Protein AF-A0A1W9NY98-F1 (afdb_monomer)

Structure (mmCIF, N/CA/C/O backbone):
data_AF-A0A1W9NY98-F1
#
_entry.id   AF-A0A1W9NY98-F1
#
loop_
_atom_site.group_PDB
_atom_site.id
_atom_site.type_symbol
_atom_site.label_atom_id
_atom_site.label_alt_id
_atom_site.label_comp_id
_atom_site.label_asym_id
_atom_site.label_entity_id
_atom_site.label_seq_id
_atom_site.pdbx_PDB_ins_code
_atom_site.Cartn_x
_atom_site.Cartn_y
_atom_site.Cartn_z
_atom_site.occupancy
_atom_site.B_iso_or_equiv
_atom_site.auth_seq_id
_atom_site.auth_comp_id
_atom_site.auth_asym_id
_atom_site.auth_atom_id
_atom_site.pdbx_PDB_model_num
ATOM 1 N N . MET A 1 1 ? 10.232 -18.022 -3.546 1.00 60.06 1 MET A N 1
ATOM 2 C CA . MET A 1 1 ? 9.196 -16.974 -3.373 1.00 60.06 1 MET A CA 1
ATOM 3 C C . MET A 1 1 ? 7.792 -17.547 -3.209 1.00 60.06 1 MET A C 1
ATOM 5 O O . MET A 1 1 ? 7.063 -17.054 -2.361 1.00 60.06 1 MET A O 1
ATOM 9 N N . THR A 1 2 ? 7.426 -18.620 -3.918 1.00 67.81 2 THR A N 1
ATOM 10 C CA . THR A 1 2 ? 6.146 -19.342 -3.740 1.00 67.81 2 THR A CA 1
ATOM 11 C C . THR A 1 2 ? 5.848 -19.735 -2.286 1.00 67.81 2 THR A C 1
ATOM 13 O O . THR A 1 2 ? 4.712 -19.606 -1.843 1.00 67.81 2 THR A O 1
ATOM 16 N N . GLY A 1 3 ? 6.870 -20.096 -1.501 1.00 74.94 3 GLY A N 1
ATOM 17 C CA . GLY A 1 3 ? 6.719 -20.395 -0.070 1.00 74.94 3 GLY A CA 1
ATOM 18 C C . GLY A 1 3 ? 6.178 -19.235 0.779 1.00 74.94 3 GLY A C 1
ATOM 19 O O . GLY A 1 3 ? 5.423 -19.481 1.711 1.00 74.94 3 GLY A O 1
ATOM 20 N N . ILE A 1 4 ? 6.479 -17.975 0.432 1.00 74.56 4 ILE A N 1
ATOM 21 C CA . ILE A 1 4 ? 5.929 -16.809 1.147 1.00 74.56 4 ILE A CA 1
ATOM 22 C C . ILE A 1 4 ? 4.429 -16.694 0.877 1.00 74.56 4 ILE A C 1
ATOM 24 O O . ILE A 1 4 ? 3.665 -16.449 1.802 1.00 74.56 4 ILE A O 1
ATOM 28 N N . PHE A 1 5 ? 3.998 -16.940 -0.365 1.00 73.56 5 PHE A N 1
ATOM 29 C CA . PHE A 1 5 ? 2.582 -16.881 -0.720 1.00 73.56 5 PHE A CA 1
ATOM 30 C C . PHE A 1 5 ? 1.753 -17.956 -0.011 1.00 73.56 5 PHE A C 1
ATOM 32 O O . PHE A 1 5 ? 0.637 -17.686 0.421 1.00 73.56 5 PHE A O 1
ATOM 39 N N . ILE A 1 6 ? 2.317 -19.151 0.168 1.00 77.12 6 ILE A N 1
ATOM 40 C CA . ILE A 1 6 ? 1.671 -20.238 0.916 1.00 77.12 6 ILE A CA 1
ATOM 41 C C . ILE A 1 6 ? 1.685 -19.948 2.426 1.00 77.12 6 ILE A C 1
ATOM 43 O O . ILE A 1 6 ? 0.721 -20.255 3.121 1.00 77.12 6 ILE A O 1
ATOM 47 N N . ALA A 1 7 ? 2.744 -19.314 2.938 1.00 83.38 7 ALA A N 1
ATOM 48 C CA . ALA A 1 7 ? 2.853 -18.934 4.345 1.00 83.38 7 ALA A CA 1
ATOM 49 C C . ALA A 1 7 ? 2.015 -17.696 4.726 1.00 83.38 7 ALA A C 1
ATOM 51 O O . ALA A 1 7 ? 1.815 -17.457 5.915 1.00 83.38 7 ALA A O 1
ATOM 52 N N . LEU A 1 8 ? 1.498 -16.918 3.765 1.00 82.12 8 LEU A N 1
ATOM 53 C CA . LEU A 1 8 ? 0.735 -15.683 4.016 1.00 82.12 8 LEU A CA 1
ATOM 54 C C . LEU A 1 8 ? -0.401 -15.826 5.035 1.00 82.12 8 LEU A C 1
ATOM 56 O O . LEU A 1 8 ? -0.459 -14.996 5.943 1.00 82.12 8 LEU A O 1
ATOM 60 N N . PRO A 1 9 ? -1.287 -16.841 4.953 1.00 78.38 9 PRO A N 1
ATOM 61 C CA . PRO A 1 9 ? -2.377 -16.979 5.914 1.00 78.38 9 PRO A CA 1
ATOM 62 C C . PRO A 1 9 ? -1.852 -17.162 7.342 1.00 78.38 9 PRO A C 1
ATOM 64 O O . PRO A 1 9 ? -2.405 -16.597 8.284 1.00 78.38 9 PRO A O 1
ATOM 67 N N . LEU A 1 10 ? -0.743 -17.894 7.504 1.00 82.62 10 LEU A N 1
ATOM 68 C CA . LEU A 1 10 ? -0.081 -18.088 8.794 1.00 82.62 10 LEU A CA 1
ATOM 69 C C . LEU A 1 10 ? 0.596 -16.801 9.275 1.00 82.62 10 LEU A C 1
ATOM 71 O O . LEU A 1 10 ? 0.428 -16.425 10.434 1.00 82.62 10 LEU A O 1
ATOM 75 N N . ILE A 1 11 ? 1.308 -16.091 8.396 1.00 83.94 11 ILE A N 1
ATOM 76 C CA . ILE A 1 11 ? 1.955 -14.811 8.721 1.00 83.94 11 ILE A CA 1
ATOM 77 C C . ILE A 1 11 ? 0.909 -13.806 9.206 1.00 83.94 11 ILE A C 1
ATOM 79 O O . ILE A 1 11 ? 1.080 -13.210 10.271 1.00 83.94 11 ILE A O 1
ATOM 83 N N . PHE A 1 12 ? -0.202 -13.657 8.483 1.00 81.44 12 PHE A N 1
ATOM 84 C CA . PHE A 1 12 ? -1.278 -12.765 8.900 1.00 81.44 12 PHE A CA 1
ATOM 85 C C . PHE A 1 12 ? -1.960 -13.241 10.174 1.00 81.44 12 PHE A C 1
ATOM 87 O O . PHE A 1 12 ? -2.239 -12.418 11.042 1.00 81.44 12 PHE A O 1
ATOM 94 N N . TYR A 1 13 ? -2.178 -14.544 10.344 1.00 81.88 13 TYR A N 1
ATOM 95 C CA . TYR A 1 13 ? -2.707 -15.078 11.595 1.00 81.88 13 TYR A CA 1
ATOM 96 C C . TYR A 1 13 ? -1.825 -14.699 12.795 1.00 81.88 13 TYR A C 1
ATOM 98 O O . TYR A 1 13 ? -2.339 -14.208 13.801 1.00 81.88 13 TYR A O 1
ATOM 106 N N . HIS A 1 14 ? -0.503 -14.854 12.686 1.00 84.38 14 HIS A N 1
ATOM 107 C CA . HIS A 1 14 ? 0.437 -14.464 13.739 1.00 84.38 14 HIS A CA 1
ATOM 108 C C . HIS A 1 14 ? 0.504 -12.947 13.943 1.00 84.38 14 HIS A C 1
ATOM 110 O O . HIS A 1 14 ? 0.467 -12.490 15.088 1.00 84.38 14 HIS A O 1
ATOM 116 N N . PHE A 1 15 ? 0.532 -12.169 12.859 1.00 83.38 15 PHE A N 1
ATOM 117 C CA . PHE A 1 15 ? 0.519 -10.709 12.914 1.00 83.38 15 PHE A CA 1
ATOM 118 C C . PHE A 1 15 ? -0.729 -10.195 13.637 1.00 83.38 15 PHE A C 1
ATOM 120 O O . PHE A 1 15 ? -0.631 -9.487 14.637 1.00 83.38 15 PHE A O 1
ATOM 127 N N . TRP A 1 16 ? -1.918 -10.623 13.213 1.00 76.94 16 TRP A N 1
ATOM 128 C CA . TRP A 1 16 ? -3.158 -10.243 13.879 1.00 76.94 16 TRP A CA 1
ATOM 129 C C . TRP A 1 16 ? -3.211 -10.779 15.306 1.00 76.94 16 TRP A C 1
ATOM 131 O O . TRP A 1 16 ? -3.791 -10.123 16.171 1.00 76.94 16 TRP A O 1
ATOM 141 N N . ARG A 1 17 ? -2.634 -11.956 15.599 1.00 79.25 17 ARG A N 1
ATOM 142 C CA . ARG A 1 17 ? -2.602 -12.513 16.965 1.00 79.25 17 ARG A CA 1
ATOM 143 C C . ARG A 1 17 ? -1.798 -11.625 17.912 1.00 79.25 17 ARG A C 1
ATOM 145 O O . ARG A 1 17 ? -2.170 -11.537 19.080 1.00 79.25 17 ARG A O 1
ATOM 152 N N . PHE A 1 18 ? -0.769 -10.944 17.415 1.00 78.81 18 PHE A N 1
ATOM 153 C CA . PHE A 1 18 ? -0.050 -9.909 18.155 1.00 78.81 18 PHE A CA 1
ATOM 154 C C . PHE A 1 18 ? -0.890 -8.639 18.363 1.00 78.81 18 PHE A C 1
ATOM 156 O O . PHE A 1 18 ? -0.803 -8.015 19.415 1.00 78.81 18 PHE A O 1
ATOM 163 N N . VAL A 1 19 ? -1.763 -8.289 17.414 1.00 75.06 19 VAL A N 1
ATOM 164 C CA . VAL A 1 19 ? -2.696 -7.153 17.555 1.00 75.06 19 VAL A CA 1
ATOM 165 C C . VAL A 1 19 ? -3.890 -7.501 18.461 1.00 75.06 19 VAL A C 1
ATOM 167 O O . VAL A 1 19 ? -4.410 -6.634 19.151 1.00 75.06 19 VAL A O 1
ATOM 170 N N . LYS A 1 20 ? -4.303 -8.774 18.542 1.00 70.19 20 LYS A N 1
ATOM 171 C CA . LYS A 1 20 ? -5.408 -9.281 19.384 1.00 70.19 20 LYS A CA 1
ATOM 172 C C . LYS A 1 20 ? -5.418 -8.774 20.841 1.00 70.19 20 LYS A C 1
ATOM 174 O O . LYS A 1 20 ? -6.515 -8.465 21.300 1.00 70.19 20 LYS A O 1
ATOM 179 N N . PRO A 1 21 ? -4.304 -8.710 21.600 1.00 63.88 21 PRO A N 1
ATOM 180 C CA . PRO A 1 21 ? -4.301 -8.120 22.943 1.00 63.88 21 PRO A CA 1
ATOM 181 C C . PRO A 1 21 ? -4.659 -6.627 22.967 1.00 63.88 21 PRO A C 1
ATOM 183 O O . PRO A 1 21 ? -5.160 -6.161 23.983 1.00 63.88 21 PRO A O 1
ATOM 186 N N . ALA A 1 22 ? -4.463 -5.894 21.867 1.00 68.12 22 ALA A N 1
ATOM 187 C CA . ALA A 1 22 ? -4.889 -4.502 21.733 1.00 68.12 22 ALA A CA 1
ATOM 188 C C . ALA A 1 22 ? -6.384 -4.352 21.378 1.00 68.12 22 ALA A C 1
ATOM 190 O O . ALA A 1 22 ? -6.893 -3.234 21.392 1.00 68.12 22 ALA A O 1
ATOM 191 N N . LEU A 1 23 ? -7.094 -5.445 21.052 1.00 67.00 23 LEU A N 1
ATOM 192 C CA . LEU A 1 23 ? -8.533 -5.429 20.758 1.00 67.00 23 LEU A CA 1
ATOM 193 C C . LEU A 1 23 ? -9.361 -5.679 22.022 1.00 67.00 23 LEU A C 1
ATOM 195 O O . LEU A 1 23 ? -9.069 -6.585 22.811 1.00 67.00 23 LEU A O 1
ATOM 199 N N . TYR A 1 24 ? -10.469 -4.947 22.157 1.00 65.25 24 TYR A N 1
ATOM 200 C CA . TYR A 1 24 ? -11.420 -5.169 23.243 1.00 65.25 24 TYR A CA 1
ATOM 201 C C . TYR A 1 24 ? -12.082 -6.562 23.146 1.00 65.25 24 TYR A C 1
ATOM 203 O O . TYR A 1 24 ? -12.209 -7.125 22.053 1.00 65.25 24 TYR A O 1
ATOM 211 N N . PRO A 1 25 ? -12.573 -7.137 24.262 1.00 64.31 25 PRO A N 1
ATOM 212 C CA . PRO A 1 25 ? -13.166 -8.480 24.283 1.00 64.31 25 PRO A CA 1
ATOM 213 C C . PRO A 1 25 ? -14.315 -8.673 23.282 1.00 64.31 25 PRO A C 1
ATOM 215 O O . PRO A 1 25 ? -14.417 -9.729 22.662 1.00 64.31 25 PRO A O 1
ATOM 218 N N . HIS A 1 26 ? -15.126 -7.633 23.065 1.00 68.25 26 HIS A N 1
ATOM 219 C CA . HIS A 1 26 ? -16.228 -7.625 22.098 1.00 68.25 26 HIS A CA 1
ATOM 220 C C . HIS A 1 26 ? -15.758 -7.464 20.638 1.00 68.25 26 HIS A C 1
ATOM 222 O O . HIS A 1 26 ? -16.485 -7.810 19.708 1.00 68.25 26 HIS A O 1
ATOM 228 N N . GLU A 1 27 ? -14.528 -6.992 20.412 1.00 68.31 27 GLU A N 1
ATOM 229 C CA . GLU A 1 27 ? -13.947 -6.813 19.078 1.00 68.31 27 GLU A CA 1
ATOM 230 C C . GLU A 1 27 ? -13.185 -8.049 18.585 1.00 68.31 27 GLU A C 1
ATOM 232 O O . GLU A 1 27 ? -12.904 -8.163 17.390 1.00 68.31 27 GLU A O 1
ATOM 237 N N . ARG A 1 28 ? -12.924 -9.031 19.462 1.00 69.19 28 ARG A N 1
ATOM 238 C CA . ARG A 1 28 ? -12.265 -10.301 19.100 1.00 69.19 28 ARG A CA 1
ATOM 239 C C . ARG A 1 28 ? -12.980 -11.067 17.988 1.00 69.19 28 ARG A C 1
ATOM 24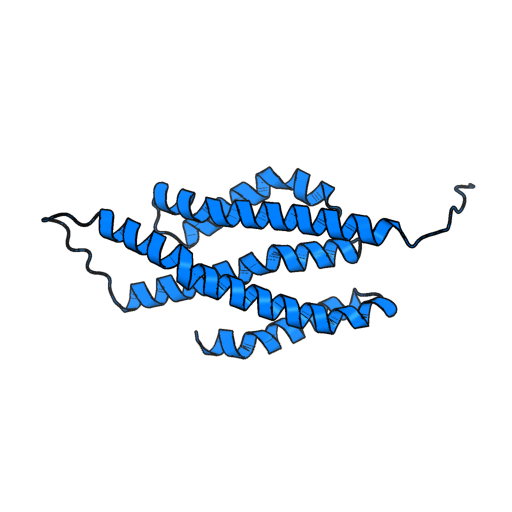1 O O . ARG A 1 28 ? -12.321 -11.812 17.273 1.00 69.19 28 ARG A O 1
ATOM 248 N N . LYS A 1 29 ? -14.289 -10.875 17.788 1.00 70.94 29 LYS A N 1
ATOM 249 C CA . LYS A 1 29 ? -15.025 -11.485 16.665 1.00 70.94 29 LYS A CA 1
ATOM 250 C C . LYS A 1 29 ? -14.555 -10.955 15.302 1.00 70.94 29 LYS A C 1
ATOM 252 O O . LYS A 1 29 ? -14.567 -11.699 14.326 1.00 70.94 29 LYS A O 1
ATOM 257 N N . TYR A 1 30 ? -14.080 -9.709 15.233 1.00 71.44 30 TYR A N 1
ATOM 258 C CA . TYR A 1 30 ? -13.571 -9.116 13.992 1.00 71.44 30 TYR A CA 1
ATOM 259 C C . TYR A 1 30 ? -12.172 -9.609 13.613 1.00 71.44 30 TYR A C 1
ATOM 261 O O . TYR A 1 30 ? -11.756 -9.397 12.481 1.00 71.44 30 TYR A O 1
ATOM 269 N N . PHE A 1 31 ? -11.470 -10.300 14.516 1.00 74.44 31 PHE A N 1
ATOM 270 C CA . PHE A 1 31 ? -10.144 -10.866 14.272 1.00 74.44 31 PHE A CA 1
ATOM 271 C C . PHE A 1 31 ? -10.126 -11.843 13.090 1.00 74.44 31 PHE A C 1
ATOM 273 O O . PHE A 1 31 ? -9.280 -11.734 12.210 1.00 74.44 31 PHE A O 1
ATOM 280 N N . ILE A 1 32 ? -11.074 -12.786 13.050 1.00 77.00 32 ILE A N 1
ATOM 281 C CA . ILE A 1 32 ? -11.113 -13.815 11.998 1.00 77.00 32 ILE A CA 1
ATOM 282 C C . ILE A 1 32 ? -11.412 -13.160 10.646 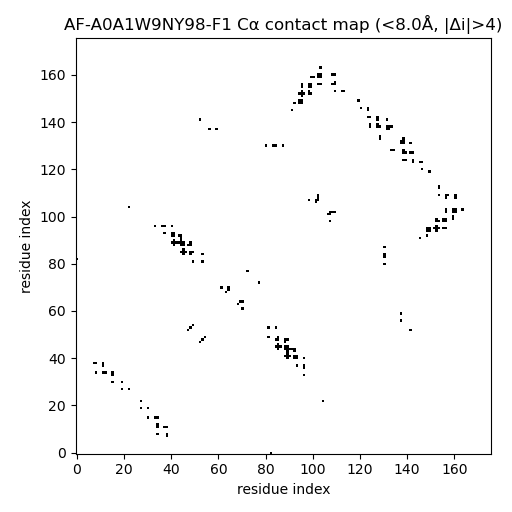1.00 77.00 32 ILE A C 1
ATOM 284 O O . ILE A 1 32 ? -10.737 -13.439 9.657 1.00 77.00 32 ILE A O 1
ATOM 288 N N . SER A 1 33 ? -12.361 -12.218 10.617 1.00 80.44 33 SER A N 1
ATOM 289 C CA . SER A 1 33 ? -12.635 -11.416 9.423 1.00 80.44 33 SER A CA 1
ATOM 290 C C . SER A 1 33 ? -11.418 -10.588 9.002 1.00 80.44 33 SER A C 1
ATOM 292 O O . SER A 1 33 ? -11.154 -10.488 7.811 1.00 80.44 33 SER A O 1
ATOM 294 N N . ALA A 1 34 ? -10.645 -10.037 9.944 1.00 80.62 34 ALA A N 1
ATOM 295 C CA . ALA A 1 34 ? -9.430 -9.278 9.650 1.00 80.62 34 ALA A CA 1
ATOM 296 C C . ALA A 1 34 ? -8.387 -10.127 8.920 1.00 80.62 34 ALA A C 1
ATOM 298 O O . ALA A 1 34 ? -7.882 -9.710 7.881 1.00 80.62 34 ALA A O 1
ATOM 299 N N . VAL A 1 35 ? -8.110 -11.334 9.423 1.00 84.00 35 VAL A N 1
ATOM 300 C CA . VAL A 1 35 ? -7.162 -12.272 8.800 1.00 84.00 35 VAL A CA 1
ATOM 301 C C . VAL A 1 35 ? -7.636 -12.671 7.400 1.00 84.00 35 VAL A C 1
ATOM 303 O O . VAL A 1 35 ? -6.838 -12.669 6.460 1.00 84.00 35 VAL A O 1
ATOM 306 N N . PHE A 1 36 ? -8.933 -12.9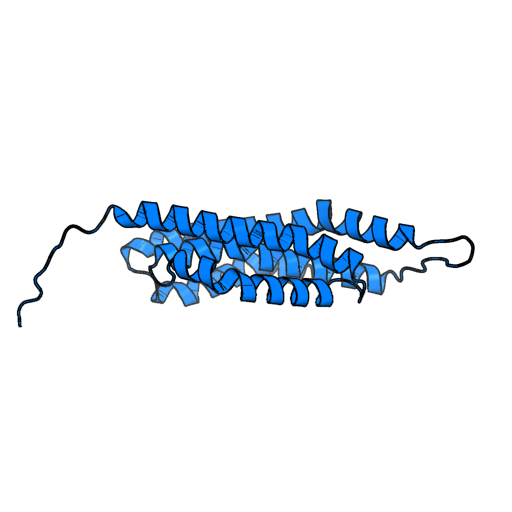50 7.239 1.00 86.88 36 PHE A N 1
ATOM 307 C CA . PHE A 1 36 ? -9.518 -13.291 5.942 1.00 86.88 36 PHE A CA 1
ATOM 308 C C . PHE A 1 36 ? -9.409 -12.135 4.937 1.00 86.88 36 PHE A C 1
ATOM 310 O O . PHE A 1 36 ? -8.849 -12.316 3.857 1.00 86.88 36 PHE A O 1
ATOM 317 N N . PHE A 1 37 ? -9.871 -10.932 5.297 1.00 88.81 37 PHE A N 1
ATOM 318 C CA . PHE A 1 37 ? -9.810 -9.760 4.416 1.00 88.81 37 PHE A CA 1
ATOM 319 C C . PHE A 1 37 ? -8.376 -9.325 4.120 1.00 88.81 37 PHE A C 1
ATOM 321 O O . PHE A 1 37 ? -8.095 -8.920 2.998 1.00 88.81 37 PHE A O 1
ATOM 328 N N . SER A 1 38 ? -7.467 -9.439 5.088 1.00 87.38 38 SER A N 1
ATOM 329 C CA . SER A 1 38 ? -6.039 -9.173 4.903 1.00 87.38 38 SER A CA 1
ATOM 330 C C . SER A 1 38 ? -5.437 -10.141 3.882 1.00 87.38 38 SER A C 1
ATOM 332 O O . SER A 1 38 ? -4.840 -9.703 2.900 1.00 87.38 38 SER A O 1
ATOM 334 N N . THR A 1 39 ? -5.690 -11.444 4.021 1.00 88.69 39 THR A N 1
ATOM 335 C CA . THR A 1 39 ? -5.231 -12.446 3.045 1.00 88.69 39 THR A CA 1
ATOM 336 C C . THR A 1 39 ? -5.830 -12.184 1.660 1.00 88.69 39 THR A C 1
ATOM 338 O O . THR A 1 3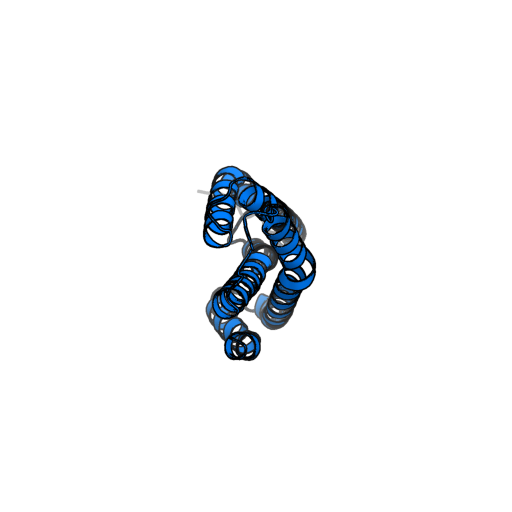9 ? -5.106 -12.170 0.666 1.00 88.69 39 THR A O 1
ATOM 341 N N . PHE A 1 40 ? -7.132 -11.894 1.593 1.00 91.38 40 PHE A N 1
ATOM 342 C CA . PHE A 1 40 ? -7.824 -11.571 0.346 1.00 91.38 40 PHE A CA 1
ATOM 343 C C . PHE A 1 40 ? -7.244 -10.328 -0.342 1.00 91.38 40 PHE A C 1
ATOM 345 O O . PHE A 1 40 ? -6.917 -10.386 -1.523 1.00 91.38 40 PHE A O 1
ATOM 352 N N . PHE A 1 41 ? -7.052 -9.221 0.383 1.00 91.06 41 PHE A N 1
ATOM 353 C CA . PHE A 1 41 ? -6.474 -8.000 -0.186 1.00 91.06 41 PHE A CA 1
ATOM 354 C C . PHE A 1 41 ? -5.022 -8.182 -0.614 1.00 91.06 41 PHE A C 1
ATOM 356 O O . PHE A 1 41 ? -4.614 -7.591 -1.610 1.00 91.06 41 PHE A O 1
ATOM 363 N N . PHE A 1 42 ? -4.247 -9.018 0.083 1.00 90.94 42 PHE A N 1
ATOM 364 C CA . PHE A 1 42 ? -2.892 -9.340 -0.359 1.00 90.94 42 PHE A CA 1
ATOM 365 C C . PHE A 1 42 ? -2.912 -10.041 -1.716 1.00 90.94 42 PHE A C 1
ATOM 367 O O . PHE A 1 42 ? -2.190 -9.646 -2.630 1.00 90.94 42 PHE A O 1
ATOM 374 N N . LEU A 1 43 ? -3.749 -11.076 -1.849 1.00 91.69 43 LEU A N 1
ATOM 375 C CA . LEU A 1 43 ? -3.897 -11.822 -3.097 1.00 91.69 43 LEU A CA 1
ATOM 376 C C . LEU A 1 43 ? -4.431 -10.925 -4.214 1.00 91.69 43 LEU A C 1
ATOM 378 O O . LEU A 1 43 ? -3.918 -10.983 -5.327 1.00 91.69 43 LEU A O 1
ATOM 382 N N . LEU A 1 44 ? -5.390 -10.049 -3.906 1.00 92.62 44 LEU A N 1
ATOM 383 C CA . LEU A 1 44 ? -5.902 -9.048 -4.840 1.00 92.62 44 LEU A CA 1
ATOM 384 C C . LEU A 1 44 ? -4.800 -8.079 -5.293 1.00 92.62 44 LEU A C 1
ATOM 386 O O . LEU A 1 44 ? -4.709 -7.772 -6.477 1.00 92.62 44 LEU A O 1
ATOM 390 N N . GLY A 1 45 ? -3.938 -7.634 -4.377 1.00 91.00 45 GLY A N 1
ATOM 391 C CA . GLY A 1 45 ? -2.806 -6.766 -4.693 1.00 91.00 45 GLY A CA 1
ATOM 392 C C . GLY A 1 45 ? -1.748 -7.451 -5.551 1.00 91.00 45 GLY A C 1
ATOM 393 O O . GLY A 1 45 ? -1.281 -6.874 -6.532 1.00 91.00 45 GLY A O 1
ATOM 394 N N . ALA A 1 46 ? -1.414 -8.703 -5.238 1.00 91.69 46 ALA A N 1
ATOM 395 C CA . ALA A 1 46 ? -0.517 -9.510 -6.059 1.00 91.69 46 ALA A CA 1
ATOM 396 C C . ALA A 1 46 ? -1.112 -9.761 -7.457 1.00 91.69 46 ALA A C 1
ATOM 398 O O . ALA A 1 46 ? -0.423 -9.603 -8.463 1.00 91.69 46 ALA A O 1
ATOM 399 N N . PHE A 1 47 ? -2.407 -10.073 -7.536 1.00 92.19 47 PHE A N 1
ATOM 400 C CA . PHE A 1 47 ? -3.115 -10.226 -8.804 1.00 92.19 47 PHE A CA 1
ATOM 401 C C . PHE A 1 47 ? -3.107 -8.927 -9.618 1.00 92.19 47 PHE A C 1
ATOM 403 O O . PHE A 1 47 ? -2.768 -8.950 -10.797 1.00 92.19 47 PHE A O 1
ATOM 410 N N . PHE A 1 48 ? -3.400 -7.784 -8.995 1.00 91.00 48 PHE A N 1
ATOM 411 C CA . PHE A 1 48 ? -3.354 -6.475 -9.649 1.00 91.00 48 PHE A CA 1
ATOM 412 C C . PHE A 1 48 ? -1.952 -6.144 -10.178 1.00 91.00 48 PHE A C 1
ATOM 414 O O . PHE A 1 48 ? -1.800 -5.665 -11.303 1.00 91.00 48 PHE A O 1
ATOM 421 N N . ALA A 1 49 ? -0.913 -6.445 -9.402 1.00 89.75 49 ALA A N 1
ATOM 422 C CA . ALA A 1 49 ? 0.463 -6.247 -9.833 1.00 89.75 49 ALA A CA 1
ATOM 423 C C . ALA A 1 49 ? 0.827 -7.108 -11.048 1.00 89.75 49 ALA A C 1
ATOM 425 O O . ALA A 1 49 ? 1.463 -6.608 -11.973 1.00 89.75 49 ALA A O 1
ATOM 426 N N . TYR A 1 50 ? 0.385 -8.367 -11.080 1.00 89.94 50 TYR A N 1
ATOM 427 C CA . TYR A 1 50 ? 0.591 -9.253 -12.225 1.00 89.94 50 TYR A CA 1
ATOM 428 C C . TYR A 1 50 ? -0.212 -8.824 -13.461 1.00 89.94 50 TYR A C 1
ATOM 430 O O . TYR A 1 50 ? 0.321 -8.783 -14.565 1.00 89.94 50 TYR A O 1
ATOM 438 N N . ALA A 1 51 ? -1.495 -8.508 -13.285 1.00 90.00 51 ALA A N 1
ATOM 439 C CA . ALA A 1 51 ? -2.426 -8.300 -14.390 1.00 90.00 51 ALA A CA 1
ATOM 440 C C . ALA A 1 51 ? -2.386 -6.880 -14.972 1.00 90.00 51 ALA A C 1
ATOM 442 O O . ALA A 1 51 ? -2.668 -6.702 -16.154 1.00 90.00 51 ALA A O 1
ATOM 443 N N . VAL A 1 52 ? -2.059 -5.868 -14.163 1.00 88.19 52 VAL A N 1
ATOM 444 C CA . VAL A 1 52 ? -2.118 -4.454 -14.570 1.00 88.19 52 VAL A CA 1
ATOM 445 C C . VAL A 1 52 ? -0.733 -3.824 -14.579 1.00 88.19 52 VAL A C 1
ATOM 447 O O . VAL A 1 52 ? -0.318 -3.265 -1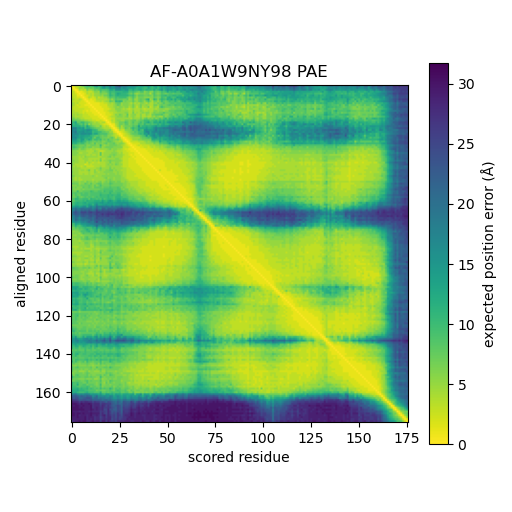5.589 1.00 88.19 52 VAL A O 1
ATOM 450 N N . VAL A 1 53 ? 0.012 -3.925 -13.478 1.00 86.00 53 VAL A N 1
ATOM 451 C CA . VAL A 1 53 ? 1.275 -3.180 -13.338 1.00 86.00 53 VAL A CA 1
ATOM 452 C C . VAL A 1 53 ? 2.389 -3.793 -14.183 1.00 86.00 53 VAL A C 1
ATOM 454 O O . VAL A 1 53 ? 3.097 -3.072 -14.883 1.00 86.00 53 VAL A O 1
ATOM 457 N N . LEU A 1 54 ? 2.523 -5.119 -14.167 1.00 86.31 54 LEU A N 1
ATOM 458 C CA . LEU A 1 54 ? 3.535 -5.839 -14.932 1.00 86.31 54 LEU A CA 1
ATOM 459 C C . LEU A 1 54 ? 3.450 -5.589 -16.451 1.00 86.31 54 LEU A C 1
ATOM 461 O O . LEU A 1 54 ? 4.471 -5.201 -17.016 1.00 86.31 54 LEU A O 1
ATOM 465 N N . PRO A 1 55 ? 2.300 -5.748 -17.144 1.00 85.50 55 PRO A N 1
ATOM 466 C CA . PRO A 1 55 ? 2.248 -5.500 -18.585 1.00 85.50 55 PRO A CA 1
ATOM 467 C C . PRO A 1 55 ? 2.521 -4.037 -18.929 1.00 85.50 55 PRO A C 1
ATOM 469 O O . PRO A 1 55 ? 3.143 -3.760 -19.951 1.00 85.50 55 PRO A O 1
ATOM 472 N N . VAL A 1 56 ? 2.099 -3.101 -18.079 1.00 83.12 56 VAL A N 1
ATOM 473 C CA . VAL A 1 56 ? 2.386 -1.675 -18.254 1.00 83.12 56 VAL A CA 1
ATOM 474 C C . VAL A 1 56 ? 3.891 -1.407 -18.135 1.00 83.12 56 VAL A C 1
ATOM 476 O O . VAL A 1 56 ? 4.466 -0.761 -19.011 1.00 83.12 56 VAL A O 1
ATOM 479 N N . ALA A 1 57 ? 4.549 -1.968 -17.117 1.00 79.75 57 ALA A N 1
ATOM 480 C CA . ALA A 1 57 ? 5.992 -1.844 -16.926 1.00 79.75 57 ALA A CA 1
ATOM 481 C C . ALA A 1 57 ? 6.794 -2.483 -18.075 1.00 79.75 57 ALA A C 1
ATOM 483 O O . ALA A 1 57 ? 7.759 -1.893 -18.555 1.00 79.75 57 ALA A O 1
ATOM 484 N N . LEU A 1 58 ? 6.380 -3.661 -18.558 1.00 79.56 58 LEU A N 1
ATOM 485 C CA . LEU A 1 58 ? 7.047 -4.344 -19.671 1.00 79.56 58 LEU A CA 1
ATOM 486 C C . LEU A 1 58 ? 6.849 -3.622 -21.003 1.00 79.56 58 LEU A C 1
ATOM 488 O O . LEU A 1 58 ? 7.805 -3.495 -21.760 1.00 79.56 58 LEU A O 1
ATOM 492 N N . ARG A 1 59 ? 5.645 -3.109 -21.285 1.00 80.88 59 ARG A N 1
ATOM 493 C CA . ARG A 1 59 ? 5.394 -2.288 -22.483 1.00 80.88 59 ARG A CA 1
ATOM 494 C C . ARG A 1 59 ? 6.265 -1.043 -22.493 1.00 80.88 59 ARG A C 1
ATOM 496 O O . ARG A 1 59 ? 6.821 -0.710 -23.532 1.00 80.88 59 ARG A O 1
ATOM 503 N N . PHE A 1 60 ? 6.412 -0.390 -21.342 1.00 76.25 60 PHE A N 1
ATOM 504 C CA . PHE A 1 60 ? 7.326 0.734 -21.220 1.00 76.25 60 PHE A CA 1
ATOM 505 C C . PHE A 1 60 ? 8.769 0.304 -21.484 1.00 76.25 60 PHE A C 1
ATOM 507 O O . PHE A 1 60 ? 9.424 0.900 -22.328 1.00 76.25 60 PHE A O 1
ATOM 514 N N . LEU A 1 61 ? 9.251 -0.764 -20.845 1.00 73.56 61 LEU A N 1
ATOM 515 C CA . LEU A 1 61 ? 10.627 -1.227 -21.032 1.00 73.56 61 LEU A CA 1
ATOM 516 C C . LEU A 1 61 ? 10.930 -1.604 -22.494 1.00 73.56 61 LEU A C 1
ATOM 518 O O . LEU A 1 61 ? 11.987 -1.256 -23.012 1.00 73.56 61 LEU A O 1
ATOM 522 N N . LEU A 1 62 ? 9.984 -2.259 -23.172 1.00 76.25 62 LEU A N 1
ATOM 523 C CA . LEU A 1 62 ? 10.093 -2.617 -24.589 1.00 76.25 62 LEU A CA 1
ATOM 524 C C . LEU A 1 62 ? 9.958 -1.408 -25.527 1.00 76.25 62 LEU A C 1
ATOM 526 O O . LEU A 1 62 ? 10.485 -1.447 -26.632 1.00 76.25 62 LEU A O 1
ATOM 530 N N . SER A 1 63 ? 9.310 -0.319 -25.103 1.00 75.25 63 SER A N 1
ATOM 531 C CA . SER A 1 63 ? 9.207 0.902 -25.919 1.00 75.25 63 SER A CA 1
ATOM 532 C C . SER A 1 63 ? 10.546 1.628 -26.121 1.00 75.25 63 SER A C 1
ATOM 534 O O . SER A 1 63 ? 10.673 2.411 -27.056 1.00 75.25 63 SER A O 1
ATOM 536 N N . PHE A 1 64 ? 11.563 1.329 -25.302 1.00 68.56 64 PHE A N 1
ATOM 537 C CA . PHE A 1 64 ? 12.940 1.814 -25.495 1.00 68.56 64 PHE A CA 1
ATOM 538 C C . PHE A 1 64 ? 13.758 0.958 -26.462 1.00 68.56 64 PHE A C 1
ATOM 540 O O . PHE A 1 64 ? 14.902 1.302 -26.767 1.00 68.56 64 PHE A O 1
ATOM 547 N N . GLN A 1 65 ? 13.212 -0.167 -26.925 1.00 66.31 65 GLN A N 1
ATOM 548 C CA . GLN A 1 65 ? 13.900 -1.035 -27.864 1.00 66.31 65 GLN A CA 1
ATOM 549 C C . GLN A 1 65 ? 13.961 -0.340 -29.235 1.00 66.31 65 GLN A C 1
ATOM 551 O O . GLN A 1 65 ? 12.934 0.002 -29.816 1.00 66.31 65 GLN A O 1
ATOM 556 N N . SER A 1 66 ? 15.170 -0.113 -29.749 1.00 61.16 66 SER A N 1
ATOM 557 C CA . SER A 1 66 ? 15.415 0.414 -31.101 1.00 61.16 66 SER A CA 1
ATOM 558 C C . SER A 1 66 ? 16.283 -0.569 -31.886 1.00 61.16 66 SER A C 1
ATOM 560 O O . SER A 1 66 ? 16.856 -1.484 -31.294 1.00 61.16 66 SER A O 1
ATOM 562 N N . GLU A 1 67 ? 16.437 -0.378 -33.200 1.00 56.84 67 GLU A N 1
ATOM 563 C CA . GLU A 1 67 ? 17.264 -1.249 -34.059 1.00 56.84 67 GLU A CA 1
ATOM 564 C C . GLU A 1 67 ? 18.722 -1.418 -33.580 1.00 56.84 67 GLU A C 1
ATOM 566 O O . GLU A 1 67 ? 19.396 -2.354 -33.998 1.00 56.84 67 GLU A O 1
ATOM 571 N N . LYS A 1 68 ? 19.218 -0.550 -32.681 1.00 54.22 68 LYS A N 1
ATOM 572 C CA . LYS A 1 68 ? 20.578 -0.617 -32.109 1.00 54.22 68 LYS A CA 1
ATOM 573 C C . LYS A 1 68 ? 20.637 -1.098 -30.654 1.00 54.22 68 LYS A C 1
ATOM 575 O O . LYS A 1 68 ? 21.731 -1.323 -30.141 1.00 54.22 68 LYS A O 1
ATOM 580 N N . LEU A 1 69 ? 19.497 -1.245 -29.975 1.00 53.31 69 LEU A N 1
ATOM 581 C CA . LEU A 1 69 ? 19.415 -1.663 -28.573 1.00 53.31 69 LEU A CA 1
ATOM 582 C C . LEU A 1 69 ? 18.477 -2.861 -28.451 1.00 53.31 69 LEU A C 1
ATOM 584 O O . LEU A 1 69 ? 17.263 -2.717 -28.323 1.00 53.31 69 LEU A O 1
ATOM 588 N N . HIS A 1 70 ? 19.057 -4.060 -28.454 1.00 57.81 70 HIS A N 1
ATOM 589 C CA . HIS A 1 70 ? 18.329 -5.272 -28.105 1.00 57.81 70 HIS A CA 1
ATOM 590 C C . HIS A 1 70 ? 18.126 -5.312 -26.590 1.00 57.81 70 HIS A C 1
ATOM 592 O O . HIS A 1 70 ? 19.089 -5.362 -25.826 1.00 57.81 70 HIS A O 1
ATOM 598 N N . ALA A 1 71 ? 16.870 -5.299 -26.148 1.00 59.69 71 ALA A N 1
ATOM 599 C CA . ALA A 1 71 ? 16.523 -5.480 -24.747 1.00 59.69 71 ALA A CA 1
ATOM 600 C C . ALA A 1 71 ? 16.776 -6.943 -24.339 1.00 59.69 71 ALA A C 1
ATOM 602 O O . ALA A 1 71 ? 15.876 -7.782 -24.369 1.00 59.69 71 ALA A O 1
ATOM 603 N N . THR A 1 72 ? 18.011 -7.279 -23.964 1.00 63.25 72 THR A N 1
ATOM 604 C CA . THR A 1 72 ? 18.363 -8.587 -23.395 1.00 63.25 72 THR A CA 1
ATOM 605 C C . THR A 1 72 ? 17.914 -8.654 -21.937 1.00 63.25 72 THR A C 1
ATOM 607 O O . THR A 1 72 ? 18.683 -8.489 -20.989 1.00 63.25 72 THR A O 1
ATOM 610 N N . LEU A 1 73 ? 16.6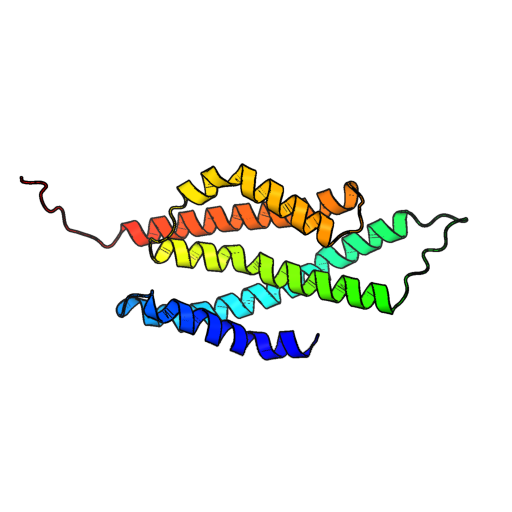16 -8.890 -21.742 1.00 65.88 73 LEU A N 1
ATOM 611 C CA . LEU A 1 73 ? 16.053 -9.208 -20.435 1.00 65.88 73 LEU A CA 1
ATOM 612 C C . LEU A 1 73 ? 16.558 -10.581 -19.982 1.00 65.88 73 LEU A C 1
ATOM 614 O O . LEU A 1 73 ? 16.105 -11.620 -20.456 1.00 65.88 73 LEU A O 1
ATOM 618 N N . SER A 1 74 ? 17.489 -10.589 -19.028 1.00 78.94 74 SER A N 1
ATOM 619 C CA . SER A 1 74 ? 17.866 -11.820 -18.335 1.00 78.94 74 SER A CA 1
ATOM 620 C C . SER A 1 74 ? 16.659 -12.393 -17.589 1.00 78.94 74 SER A C 1
ATOM 622 O O . SER A 1 74 ? 15.990 -11.685 -16.831 1.00 78.94 74 SER A O 1
ATOM 624 N N . ILE A 1 75 ? 16.420 -13.697 -17.753 1.00 81.88 75 ILE A N 1
ATOM 625 C CA . ILE A 1 75 ? 15.347 -14.441 -17.074 1.00 81.88 75 ILE A CA 1
ATOM 626 C C . ILE A 1 75 ? 15.444 -14.270 -15.551 1.00 81.88 75 ILE A C 1
ATOM 628 O O . ILE A 1 75 ? 14.428 -14.101 -14.877 1.00 81.88 75 ILE A O 1
ATOM 632 N N . ALA A 1 76 ? 16.665 -14.236 -15.007 1.00 82.44 76 ALA A N 1
ATOM 633 C CA . ALA A 1 76 ? 16.891 -14.022 -13.581 1.00 82.44 76 ALA A CA 1
ATOM 634 C C . ALA A 1 76 ? 16.393 -12.639 -13.124 1.00 82.44 76 ALA A C 1
ATOM 636 O O . ALA A 1 76 ? 15.660 -12.538 -12.139 1.00 82.44 76 ALA A O 1
ATOM 637 N N . ASN A 1 77 ? 16.721 -11.582 -13.875 1.00 78.81 77 ASN A N 1
ATOM 638 C CA . ASN A 1 77 ? 16.288 -10.215 -13.568 1.00 78.81 77 ASN A CA 1
ATOM 639 C C . ASN A 1 77 ? 14.774 -10.053 -13.727 1.00 78.81 77 ASN A C 1
ATOM 641 O O . ASN A 1 77 ? 14.142 -9.375 -12.919 1.00 78.81 77 ASN A O 1
ATOM 645 N N . TYR A 1 78 ? 14.185 -10.723 -14.717 1.00 81.19 78 TYR A N 1
ATOM 646 C CA . TYR A 1 78 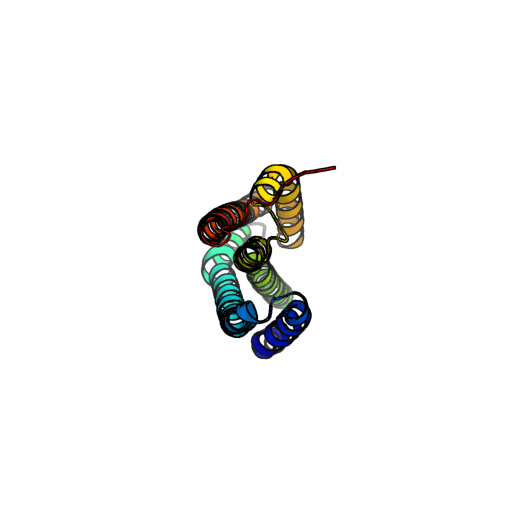? 12.743 -10.734 -14.937 1.00 81.19 78 TYR A CA 1
ATOM 647 C C . TYR A 1 78 ? 11.983 -11.384 -13.770 1.00 81.19 78 TYR A C 1
ATOM 649 O O . TYR A 1 78 ? 11.069 -10.777 -13.207 1.00 81.19 78 TYR A O 1
ATOM 657 N N . ILE A 1 79 ? 12.399 -12.581 -13.338 1.00 84.94 79 ILE A N 1
ATOM 658 C CA . ILE A 1 79 ? 11.788 -13.275 -12.191 1.00 84.94 79 ILE A CA 1
ATOM 659 C C . ILE A 1 79 ? 11.974 -12.462 -10.904 1.00 84.94 79 ILE A C 1
ATOM 661 O O . ILE A 1 79 ? 11.049 -12.369 -10.089 1.00 84.94 79 ILE A O 1
ATOM 665 N N . PHE A 1 80 ? 13.146 -11.854 -10.714 1.00 83.75 80 PHE A N 1
ATOM 666 C CA . PHE A 1 80 ? 13.430 -11.016 -9.551 1.00 83.75 80 PHE A CA 1
ATOM 667 C C . PHE A 1 80 ? 12.569 -9.746 -9.523 1.00 83.75 80 PHE A C 1
ATOM 669 O O . PHE A 1 80 ? 12.025 -9.398 -8.472 1.00 83.75 80 PHE A O 1
ATOM 676 N N . PHE A 1 81 ? 12.395 -9.093 -10.675 1.00 82.00 81 PHE A N 1
ATOM 677 C CA . PHE A 1 81 ? 11.520 -7.934 -10.835 1.00 82.00 81 PHE A CA 1
ATOM 678 C C . PHE A 1 81 ? 10.065 -8.286 -10.511 1.00 82.00 81 PHE A C 1
ATOM 680 O O . PHE A 1 81 ? 9.476 -7.666 -9.626 1.00 82.00 81 PHE A O 1
ATOM 687 N N . ILE A 1 82 ? 9.518 -9.338 -11.131 1.00 85.75 82 ILE A N 1
ATOM 688 C CA . ILE A 1 82 ? 8.144 -9.794 -10.867 1.00 85.75 82 ILE A CA 1
ATOM 689 C C . ILE A 1 82 ? 7.958 -10.145 -9.394 1.00 85.75 82 ILE A C 1
ATOM 691 O O . ILE A 1 82 ? 6.983 -9.726 -8.776 1.00 85.75 82 ILE A O 1
ATOM 695 N N . SER A 1 83 ? 8.897 -10.886 -8.807 1.00 87.25 83 SER A N 1
ATOM 696 C CA . SER A 1 83 ? 8.799 -11.305 -7.406 1.00 87.25 83 SER A CA 1
ATOM 697 C C . SER A 1 83 ? 8.731 -10.109 -6.457 1.00 87.25 83 SER A C 1
ATOM 699 O O . SER A 1 83 ? 7.882 -10.083 -5.563 1.00 87.25 83 SER A O 1
ATOM 701 N N . LYS A 1 84 ? 9.592 -9.101 -6.662 1.00 86.06 84 LYS A N 1
ATOM 702 C CA . LYS A 1 84 ? 9.568 -7.863 -5.872 1.00 86.06 84 LYS A CA 1
ATOM 703 C C . LYS A 1 84 ? 8.282 -7.076 -6.089 1.00 86.06 84 LYS A C 1
ATOM 705 O O . LYS A 1 84 ? 7.694 -6.619 -5.112 1.00 86.06 84 LYS A O 1
ATOM 710 N N . LEU A 1 85 ? 7.829 -6.966 -7.336 1.00 87.19 85 LEU A N 1
ATOM 711 C CA . LEU A 1 85 ? 6.602 -6.262 -7.689 1.00 87.19 85 LEU A CA 1
ATOM 712 C C . LEU A 1 85 ? 5.384 -6.878 -6.983 1.00 87.19 85 LEU A C 1
ATOM 714 O O . LEU A 1 85 ? 4.649 -6.167 -6.302 1.00 87.19 85 LEU A O 1
ATOM 718 N N . LEU A 1 86 ? 5.208 -8.201 -7.078 1.00 89.69 86 LEU A N 1
ATOM 719 C CA . LEU A 1 86 ? 4.082 -8.912 -6.462 1.00 89.69 86 LEU A CA 1
ATOM 720 C C . LEU A 1 86 ? 4.071 -8.763 -4.938 1.00 89.69 86 LEU A C 1
ATOM 722 O O . LEU A 1 86 ? 3.022 -8.492 -4.354 1.00 89.69 86 LEU A O 1
ATOM 726 N N . LEU A 1 87 ? 5.232 -8.921 -4.293 1.00 88.44 87 LEU A N 1
ATOM 727 C CA . LEU A 1 87 ? 5.346 -8.774 -2.842 1.00 88.44 87 LEU A CA 1
ATOM 728 C C . LEU A 1 87 ? 5.061 -7.339 -2.398 1.00 88.44 87 LEU A C 1
ATOM 730 O O . LEU A 1 87 ? 4.289 -7.132 -1.462 1.00 88.44 87 LEU A O 1
ATOM 734 N N . ALA A 1 88 ? 5.644 -6.347 -3.070 1.00 87.81 88 ALA A N 1
ATOM 735 C CA . ALA A 1 88 ? 5.469 -4.953 -2.693 1.00 87.81 88 ALA A CA 1
ATOM 736 C C . ALA A 1 88 ? 4.015 -4.502 -2.844 1.00 87.81 88 ALA A C 1
ATOM 738 O O . ALA A 1 88 ? 3.449 -3.945 -1.906 1.00 87.81 88 ALA A O 1
ATOM 739 N N . PHE A 1 89 ? 3.373 -4.808 -3.972 1.00 89.31 89 PHE A N 1
ATOM 740 C CA . PHE A 1 89 ? 1.961 -4.485 -4.159 1.00 89.31 89 PHE A CA 1
ATOM 741 C C . PHE A 1 89 ? 1.053 -5.258 -3.201 1.00 89.31 89 PHE A C 1
ATOM 743 O O . PHE A 1 89 ? 0.135 -4.659 -2.648 1.00 89.31 89 PHE A O 1
ATOM 750 N N . GLY A 1 90 ? 1.323 -6.537 -2.922 1.00 89.94 90 GLY A N 1
ATOM 751 C CA . GLY A 1 90 ? 0.572 -7.291 -1.913 1.00 89.94 90 GLY A CA 1
ATOM 752 C C . GLY A 1 90 ? 0.624 -6.635 -0.525 1.00 89.94 90 GLY A C 1
ATOM 753 O O . GLY A 1 90 ? -0.404 -6.521 0.148 1.00 89.94 90 GLY A O 1
ATOM 754 N N . ILE A 1 91 ? 1.799 -6.141 -0.115 1.00 88.88 91 ILE A N 1
ATOM 755 C CA . ILE A 1 91 ? 1.982 -5.415 1.154 1.00 88.88 91 ILE A CA 1
ATOM 756 C C . ILE A 1 91 ? 1.264 -4.061 1.122 1.00 88.88 91 ILE A C 1
ATOM 758 O O . ILE A 1 91 ? 0.562 -3.715 2.069 1.00 88.88 91 ILE A O 1
ATOM 762 N N . ILE A 1 92 ? 1.392 -3.297 0.039 1.00 89.44 92 ILE A N 1
ATOM 763 C CA . ILE A 1 92 ? 0.758 -1.976 -0.095 1.00 89.44 92 ILE A CA 1
ATOM 764 C C . ILE A 1 92 ? -0.769 -2.102 -0.075 1.00 89.44 92 ILE A C 1
ATOM 766 O O . ILE A 1 92 ? -1.448 -1.288 0.551 1.00 89.44 92 ILE A O 1
ATOM 770 N N . PHE A 1 93 ? -1.328 -3.147 -0.684 1.00 90.88 93 PHE A N 1
ATOM 771 C CA . PHE A 1 93 ? -2.761 -3.431 -0.620 1.00 90.88 93 PHE A CA 1
ATOM 772 C C . PHE A 1 93 ? -3.253 -3.776 0.799 1.00 90.88 93 PHE A C 1
ATOM 774 O O . PHE A 1 93 ? -4.459 -3.839 1.013 1.00 90.88 93 PHE A O 1
ATOM 781 N N . GLN A 1 94 ? -2.378 -3.936 1.800 1.00 89.88 94 GLN A N 1
ATOM 782 C CA . GLN A 1 94 ? -2.801 -4.008 3.205 1.00 89.88 94 GLN A CA 1
ATOM 783 C C . GLN A 1 94 ? -3.163 -2.647 3.801 1.00 89.88 94 GLN A C 1
ATOM 785 O O . GLN A 1 94 ? -3.875 -2.605 4.806 1.00 89.88 94 GLN A O 1
ATOM 790 N N . LEU A 1 95 ? -2.714 -1.535 3.206 1.00 89.06 95 LEU A N 1
ATOM 791 C CA . LEU A 1 95 ? -2.952 -0.188 3.735 1.00 89.06 95 LEU A CA 1
ATOM 792 C C . LEU A 1 95 ? -4.439 0.109 4.010 1.00 89.06 95 LEU A C 1
ATOM 794 O O . LEU A 1 95 ? -4.727 0.603 5.103 1.00 89.06 95 LEU A O 1
ATOM 798 N N . PRO A 1 96 ? -5.404 -0.240 3.132 1.00 87.31 96 PRO A N 1
ATOM 799 C CA . PRO A 1 96 ? -6.823 -0.015 3.400 1.00 87.31 96 PRO A CA 1
ATOM 800 C C . PRO A 1 96 ? -7.331 -0.810 4.606 1.00 87.31 96 PRO A C 1
ATOM 802 O O . PRO A 1 96 ? -8.082 -0.273 5.420 1.00 87.31 96 PRO A O 1
ATOM 805 N N . ILE A 1 97 ? -6.896 -2.067 4.754 1.00 88.50 97 ILE A N 1
ATOM 806 C CA . ILE A 1 97 ? -7.299 -2.951 5.859 1.00 88.50 97 ILE A CA 1
ATOM 807 C C . ILE A 1 97 ? -6.731 -2.419 7.168 1.00 88.50 97 ILE A C 1
ATOM 809 O O . ILE A 1 97 ? -7.466 -2.222 8.134 1.00 88.50 97 ILE A O 1
ATOM 813 N N . ILE A 1 98 ? -5.430 -2.135 7.197 1.00 86.38 98 ILE A N 1
ATOM 814 C CA . ILE A 1 98 ? -4.757 -1.632 8.395 1.00 86.38 98 ILE A CA 1
ATOM 815 C C . ILE A 1 98 ? -5.389 -0.302 8.819 1.00 86.38 98 ILE A C 1
ATOM 817 O O . ILE A 1 98 ? -5.748 -0.128 9.982 1.00 86.38 98 ILE A O 1
ATOM 821 N N . SER A 1 99 ? -5.610 0.604 7.866 1.00 86.94 99 SER A N 1
ATOM 822 C CA . SER A 1 99 ? -6.283 1.887 8.083 1.00 86.94 99 SER A CA 1
ATOM 823 C C . SER A 1 99 ? -7.691 1.718 8.674 1.00 86.94 99 SER A C 1
ATOM 825 O O . SER A 1 99 ? -8.031 2.368 9.667 1.00 86.94 99 SER A O 1
ATOM 827 N N . PHE A 1 100 ? -8.492 0.795 8.127 1.00 86.44 100 PHE A N 1
ATOM 828 C CA . PHE A 1 100 ? -9.830 0.473 8.627 1.00 86.44 100 PHE A CA 1
ATOM 829 C C . PHE A 1 100 ? -9.811 0.033 10.092 1.00 86.44 100 PHE A C 1
ATOM 831 O O . PHE A 1 100 ? -10.530 0.592 10.924 1.00 86.44 100 PHE A O 1
ATOM 838 N N . PHE A 1 101 ? -8.980 -0.960 10.415 1.00 81.44 101 PHE A N 1
ATOM 839 C CA . PHE A 1 101 ? -8.917 -1.533 11.756 1.00 81.44 101 PHE A CA 1
ATOM 840 C C . PHE A 1 101 ? -8.342 -0.548 12.772 1.00 81.44 101 PHE A C 1
ATOM 842 O O . PHE A 1 101 ? -8.933 -0.379 13.837 1.00 81.44 101 PHE A O 1
ATOM 849 N N . LEU A 1 102 ? -7.269 0.174 12.431 1.00 82.62 102 LEU A N 1
ATOM 850 C CA . LEU A 1 102 ? -6.693 1.196 13.312 1.00 82.62 102 LEU A CA 1
ATOM 851 C C . LEU A 1 102 ? -7.687 2.317 13.626 1.00 82.62 102 LEU A C 1
ATOM 853 O O . LEU A 1 102 ? -7.717 2.825 14.750 1.00 82.62 102 LEU A O 1
ATOM 857 N N . THR A 1 103 ? -8.516 2.708 12.658 1.00 84.31 103 THR A N 1
ATOM 858 C CA . THR A 1 103 ? -9.564 3.701 12.903 1.00 84.31 103 THR A CA 1
ATOM 859 C C . THR A 1 103 ? -10.734 3.134 13.694 1.00 84.31 103 THR A C 1
ATOM 861 O O . THR A 1 103 ? -11.249 3.823 14.576 1.00 84.31 103 THR A O 1
ATOM 864 N N . LYS A 1 104 ? -11.123 1.879 13.452 1.00 78.44 104 LYS A N 1
ATOM 865 C CA . LYS A 1 104 ? -12.177 1.208 14.223 1.00 78.44 104 LYS A CA 1
ATOM 866 C C . LYS A 1 104 ? -11.801 1.061 15.701 1.00 78.44 104 LYS A C 1
ATOM 868 O O . LYS A 1 104 ? -12.617 1.365 16.560 1.00 78.44 104 LYS A O 1
ATOM 873 N N . MET A 1 105 ? -10.542 0.725 15.982 1.00 75.06 105 MET A N 1
ATOM 874 C CA . MET A 1 105 ? -9.977 0.635 17.336 1.00 75.06 105 MET A CA 1
ATOM 875 C C . MET A 1 105 ? -9.714 2.007 17.987 1.00 75.06 105 MET A C 1
ATOM 877 O O . MET A 1 105 ? -9.134 2.078 19.066 1.00 75.06 105 MET A O 1
ATOM 881 N N . LYS A 1 106 ? -10.085 3.117 17.328 1.00 76.25 106 LYS A N 1
ATOM 882 C CA . LYS A 1 106 ? -9.843 4.506 17.767 1.00 76.25 106 LYS A CA 1
ATOM 883 C C . LYS A 1 106 ? -8.361 4.873 17.981 1.00 76.25 106 LYS A C 1
ATOM 885 O O . LYS A 1 106 ? -8.084 5.954 18.495 1.00 76.25 106 LYS A O 1
ATOM 890 N N . ILE A 1 107 ? -7.421 4.042 17.517 1.00 78.75 107 ILE A N 1
ATOM 891 C CA . ILE A 1 107 ? -5.973 4.311 17.561 1.00 78.75 107 ILE A CA 1
ATOM 892 C C . ILE A 1 107 ? -5.618 5.452 16.599 1.00 78.75 107 ILE A C 1
ATOM 894 O O . ILE A 1 107 ? -4.807 6.317 16.921 1.00 78.75 107 ILE A O 1
ATOM 898 N N . MET A 1 108 ? -6.250 5.489 15.419 1.00 79.62 108 MET A N 1
ATOM 899 C CA . MET A 1 108 ? -5.955 6.482 14.383 1.00 79.62 108 MET A CA 1
ATOM 900 C C . MET A 1 108 ? -7.205 7.232 13.919 1.00 79.62 108 MET A C 1
ATOM 902 O O . MET A 1 108 ? -8.189 6.635 13.483 1.00 79.62 108 MET A O 1
ATOM 906 N N . LYS A 1 109 ? -7.147 8.569 13.926 1.00 83.25 109 LYS A N 1
ATOM 907 C CA . LYS A 1 109 ? -8.209 9.424 13.371 1.00 83.25 109 LYS A CA 1
ATOM 908 C C . LYS A 1 109 ? -8.031 9.591 11.853 1.00 83.25 109 LYS A C 1
ATOM 910 O O . LYS A 1 109 ? -6.907 9.835 11.419 1.00 83.25 109 LYS A O 1
ATOM 915 N N . PRO A 1 110 ? -9.109 9.636 11.048 1.00 81.44 110 PRO A N 1
ATOM 916 C CA . PRO A 1 110 ? -9.005 9.909 9.606 1.00 81.44 110 PRO A CA 1
ATOM 917 C C . PRO A 1 110 ? -8.320 11.249 9.282 1.00 81.44 110 PRO A C 1
ATOM 919 O O . PRO A 1 110 ? -7.689 11.422 8.243 1.00 81.44 110 PRO A O 1
ATOM 922 N N . GLN A 1 111 ? -8.423 12.214 10.200 1.00 82.00 111 GLN A N 1
ATOM 923 C CA . GLN A 1 111 ? -7.752 13.513 10.112 1.00 82.00 111 GLN A CA 1
ATOM 924 C C . GLN A 1 111 ? -6.222 13.384 10.118 1.00 82.00 111 GLN A C 1
ATOM 926 O O . GLN A 1 111 ? -5.552 14.190 9.478 1.00 82.00 111 GLN A O 1
ATOM 931 N N . PHE A 1 112 ? -5.673 12.378 10.807 1.00 82.94 112 PHE A N 1
ATOM 932 C CA . PHE A 1 112 ? -4.235 12.117 10.831 1.00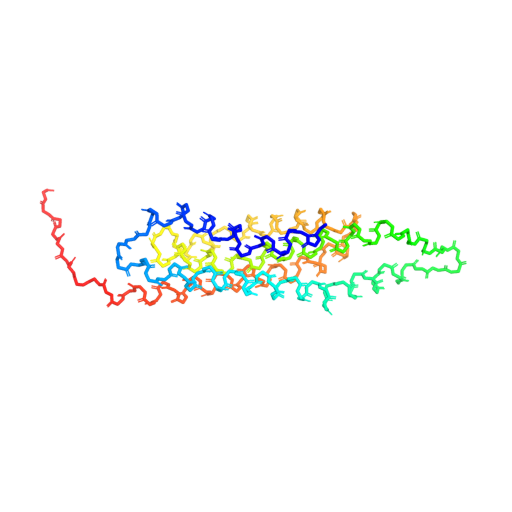 82.94 112 PHE A CA 1
ATOM 933 C C . PHE A 1 112 ? -3.736 11.709 9.441 1.00 82.94 112 PHE A C 1
ATOM 935 O O . PHE A 1 112 ? -2.826 12.346 8.923 1.00 82.94 112 PHE A O 1
ATOM 942 N N . LEU A 1 113 ? -4.416 10.757 8.788 1.00 82.00 113 LEU A N 1
ATOM 943 C CA . LEU A 1 113 ? -4.109 10.333 7.415 1.00 82.00 113 LEU A CA 1
ATOM 944 C C . LEU A 1 113 ? -4.200 11.478 6.401 1.00 82.00 113 LEU A C 1
ATOM 946 O O . LEU A 1 113 ? -3.407 11.568 5.468 1.00 82.00 113 LEU A O 1
ATOM 950 N N . ARG A 1 114 ? -5.165 12.388 6.580 1.00 83.88 114 ARG A N 1
ATOM 951 C CA . ARG A 1 114 ? -5.276 13.577 5.724 1.00 83.88 114 ARG A CA 1
ATOM 952 C C . ARG A 1 114 ? -4.101 14.534 5.912 1.00 83.88 114 ARG A C 1
ATOM 954 O O . ARG A 1 114 ? -3.615 15.076 4.925 1.00 83.88 114 ARG A O 1
ATOM 961 N N . LYS A 1 115 ? -3.632 14.725 7.148 1.00 86.69 115 LYS A N 1
ATOM 962 C CA . LYS A 1 115 ? -2.462 15.569 7.442 1.00 86.69 115 LYS A CA 1
ATOM 963 C C . LYS A 1 115 ? -1.159 14.946 6.935 1.00 86.69 115 LYS A C 1
ATOM 965 O O . LYS A 1 115 ? -0.297 15.671 6.451 1.00 86.69 115 LYS A O 1
ATOM 970 N N . SER A 1 116 ? -1.030 13.621 6.976 1.00 86.38 116 SER A N 1
ATOM 971 C CA . SER A 1 116 ? 0.162 12.910 6.502 1.00 86.38 116 SER A CA 1
ATOM 972 C C . SER A 1 116 ? 0.201 12.667 4.986 1.00 86.38 116 SER A C 1
ATOM 974 O O . SER A 1 116 ? 1.140 12.032 4.517 1.00 86.38 116 SER A O 1
ATOM 976 N N . ARG A 1 117 ? -0.729 13.231 4.193 1.00 88.94 117 ARG A N 1
ATOM 977 C CA . ARG A 1 117 ? -0.741 13.143 2.713 1.00 88.94 117 ARG A CA 1
ATOM 978 C C . ARG A 1 117 ? 0.608 13.461 2.078 1.00 88.94 117 ARG A C 1
ATOM 980 O O . ARG A 1 117 ? 1.087 12.701 1.247 1.00 88.94 117 ARG A O 1
ATOM 987 N N . ARG A 1 118 ? 1.241 14.564 2.491 1.00 88.88 118 ARG A N 1
ATOM 988 C CA . ARG A 1 118 ? 2.540 14.981 1.940 1.00 88.88 118 ARG A CA 1
ATOM 989 C C . ARG A 1 118 ? 3.626 13.933 2.212 1.00 88.88 118 ARG A C 1
ATOM 991 O O . ARG A 1 118 ? 4.405 13.630 1.321 1.00 88.88 118 ARG A O 1
ATOM 998 N N . ILE A 1 119 ? 3.633 13.349 3.411 1.00 89.75 119 ILE A N 1
ATOM 999 C CA . ILE A 1 119 ? 4.589 12.303 3.804 1.00 89.75 119 ILE A CA 1
ATOM 1000 C C . ILE A 1 119 ? 4.305 11.008 3.034 1.00 89.75 119 ILE A C 1
ATOM 1002 O O . ILE A 1 119 ? 5.227 10.387 2.515 1.00 89.75 119 ILE A O 1
ATOM 1006 N N . ALA A 1 120 ? 3.032 10.625 2.911 1.00 88.31 120 ALA A N 1
ATOM 1007 C CA . ALA A 1 120 ? 2.619 9.433 2.181 1.00 88.31 120 ALA A CA 1
ATOM 1008 C C . ALA A 1 120 ? 3.016 9.502 0.702 1.00 88.31 120 ALA A C 1
ATOM 1010 O O . ALA A 1 120 ? 3.547 8.530 0.180 1.00 88.31 120 ALA A O 1
ATOM 1011 N N . ILE A 1 121 ? 2.832 10.654 0.048 1.00 90.56 121 ILE A N 1
ATOM 1012 C CA . ILE A 1 121 ? 3.252 10.853 -1.345 1.00 90.56 121 ILE A CA 1
ATOM 1013 C C . ILE A 1 121 ? 4.766 10.646 -1.481 1.00 90.56 121 ILE A C 1
ATOM 1015 O O . ILE A 1 121 ? 5.192 9.883 -2.341 1.00 90.56 121 ILE A O 1
ATOM 1019 N N . VAL A 1 122 ? 5.581 11.244 -0.606 1.00 91.62 122 VAL A N 1
ATOM 1020 C CA . VAL A 1 122 ? 7.044 11.055 -0.639 1.00 91.62 122 VAL A CA 1
ATOM 1021 C C . VAL A 1 122 ? 7.419 9.581 -0.459 1.00 91.62 122 VAL A C 1
ATOM 1023 O O . VAL A 1 122 ? 8.212 9.052 -1.234 1.00 91.62 122 VAL A O 1
ATOM 1026 N N . LEU A 1 123 ? 6.808 8.889 0.506 1.00 89.25 123 LEU A N 1
ATOM 1027 C CA . LEU A 1 123 ? 7.038 7.457 0.718 1.00 89.25 123 LEU A CA 1
ATOM 1028 C C . LEU A 1 123 ? 6.634 6.617 -0.498 1.00 89.25 123 LEU A C 1
ATOM 1030 O O . LEU A 1 123 ? 7.345 5.683 -0.854 1.00 89.25 123 LEU A O 1
ATOM 1034 N N . ILE A 1 124 ? 5.531 6.963 -1.161 1.00 90.44 124 ILE A N 1
ATOM 1035 C CA . ILE A 1 124 ? 5.089 6.294 -2.387 1.00 90.44 124 ILE A CA 1
ATOM 1036 C C . ILE A 1 124 ? 6.125 6.460 -3.499 1.00 90.44 124 ILE A C 1
ATOM 1038 O O . ILE A 1 124 ? 6.449 5.481 -4.165 1.00 90.44 124 ILE A O 1
ATOM 1042 N N . PHE A 1 125 ? 6.686 7.658 -3.676 1.00 89.44 125 PHE A N 1
ATOM 1043 C CA . PHE A 1 125 ? 7.742 7.887 -4.663 1.00 89.44 125 PHE A CA 1
ATOM 1044 C C . PHE A 1 125 ? 9.030 7.124 -4.339 1.00 89.44 125 PHE A C 1
ATOM 1046 O O . PHE A 1 125 ? 9.667 6.622 -5.264 1.00 89.44 125 PHE A O 1
ATOM 1053 N N . ILE A 1 126 ? 9.387 6.993 -3.056 1.00 89.25 126 ILE A N 1
ATOM 1054 C CA . ILE A 1 126 ? 10.530 6.178 -2.613 1.00 89.25 126 ILE A CA 1
ATOM 1055 C C . ILE A 1 126 ? 10.282 4.701 -2.930 1.00 89.25 126 ILE A C 1
ATOM 1057 O O . ILE A 1 126 ? 11.136 4.040 -3.514 1.00 89.25 126 ILE A O 1
ATOM 1061 N N . VAL A 1 127 ? 9.100 4.180 -2.592 1.00 86.31 127 VAL A N 1
ATOM 1062 C CA . VAL A 1 127 ? 8.731 2.789 -2.890 1.00 86.31 127 VAL A CA 1
ATOM 1063 C C . VAL A 1 127 ? 8.699 2.544 -4.398 1.00 86.31 127 VAL A C 1
ATOM 1065 O O . VAL A 1 127 ? 9.220 1.530 -4.850 1.00 86.31 127 VAL A O 1
ATOM 1068 N N . ALA A 1 128 ? 8.151 3.474 -5.182 1.00 85.81 128 ALA A N 1
ATOM 1069 C CA . ALA A 1 128 ? 8.162 3.384 -6.637 1.00 85.81 128 ALA A CA 1
ATOM 1070 C C . ALA A 1 128 ? 9.601 3.309 -7.174 1.00 85.81 128 ALA A C 1
ATOM 1072 O O . ALA A 1 128 ? 9.901 2.384 -7.919 1.00 85.81 128 ALA A O 1
ATOM 1073 N N . ALA A 1 129 ? 10.505 4.178 -6.706 1.00 85.38 129 ALA A N 1
ATOM 1074 C CA . ALA A 1 129 ? 11.915 4.181 -7.111 1.00 85.38 129 ALA A CA 1
ATOM 1075 C C . ALA A 1 129 ? 12.684 2.904 -6.728 1.00 85.38 129 ALA A C 1
ATOM 1077 O O . ALA A 1 129 ? 13.642 2.541 -7.400 1.00 85.38 129 ALA A O 1
ATOM 1078 N N . LEU A 1 130 ? 12.292 2.217 -5.649 1.00 83.25 130 LEU A N 1
ATOM 1079 C CA . LEU A 1 130 ? 12.896 0.934 -5.262 1.00 83.25 130 LEU A CA 1
ATOM 1080 C C . LEU A 1 130 ? 12.418 -0.239 -6.129 1.00 83.25 130 LEU A C 1
ATOM 1082 O O . LEU A 1 130 ? 13.085 -1.277 -6.196 1.00 83.25 130 LEU A O 1
ATOM 1086 N N . LEU A 1 131 ? 11.236 -0.107 -6.731 1.00 77.75 131 LEU A N 1
ATOM 1087 C CA . LEU A 1 131 ? 10.596 -1.160 -7.513 1.00 77.75 131 LEU A CA 1
ATOM 1088 C C . LEU A 1 131 ? 10.857 -1.011 -9.008 1.00 77.75 131 LEU A C 1
ATOM 1090 O O . LEU A 1 131 ? 11.012 -2.025 -9.688 1.00 77.75 131 LEU A O 1
ATOM 1094 N N . THR A 1 132 ? 10.915 0.218 -9.513 1.00 72.38 132 THR A N 1
ATOM 1095 C CA . THR A 1 132 ? 11.264 0.510 -10.902 1.00 72.38 132 THR A CA 1
ATOM 1096 C C . THR A 1 132 ? 12.771 0.695 -11.053 1.00 72.38 132 THR A C 1
ATOM 1098 O O . THR A 1 132 ? 13.466 0.999 -10.084 1.00 72.38 132 THR A O 1
ATOM 1101 N N . PRO A 1 133 ? 13.310 0.556 -12.274 1.00 67.62 133 PRO A N 1
ATOM 1102 C CA . PRO A 1 133 ? 14.593 1.166 -12.605 1.00 67.62 133 PRO A CA 1
ATOM 1103 C C . PRO A 1 133 ? 14.586 2.670 -12.247 1.00 67.6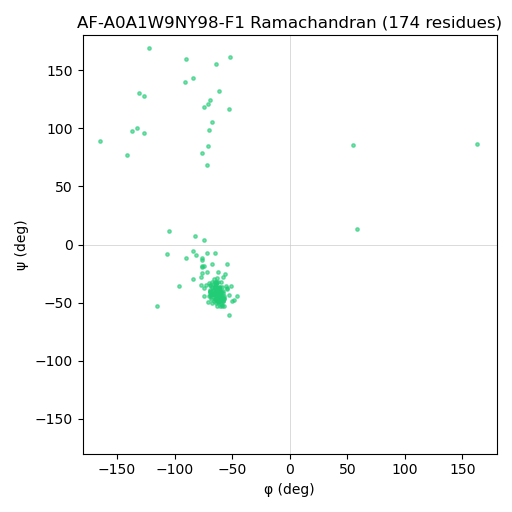2 133 PRO A C 1
ATOM 1105 O O . PRO A 1 133 ? 13.500 3.247 -12.103 1.00 67.62 133 PRO A O 1
ATOM 1108 N N . PRO A 1 134 ? 15.759 3.321 -12.122 1.00 67.75 134 PRO A N 1
ATOM 1109 C CA . PRO A 1 134 ? 15.866 4.756 -11.859 1.00 67.75 134 PRO A CA 1
ATOM 1110 C C . PRO A 1 134 ? 15.462 5.571 -13.102 1.00 67.75 134 PRO A C 1
ATOM 1112 O O . PRO A 1 134 ? 16.292 6.198 -13.753 1.00 67.75 134 PRO A O 1
ATOM 1115 N N . ASP A 1 135 ? 14.178 5.522 -13.445 1.00 77.38 135 ASP A N 1
ATOM 1116 C CA . ASP A 1 135 ? 13.547 6.240 -14.544 1.00 77.38 135 ASP A CA 1
ATOM 1117 C C . ASP A 1 135 ? 12.282 6.953 -14.041 1.00 77.38 135 ASP A C 1
ATOM 1119 O O . ASP A 1 135 ? 11.417 6.370 -13.384 1.00 77.38 135 ASP A O 1
ATOM 1123 N N . VAL A 1 136 ? 12.175 8.244 -14.362 1.00 83.00 136 VAL A N 1
ATOM 1124 C CA . VAL A 1 136 ? 11.136 9.130 -13.819 1.00 83.00 136 VAL A CA 1
ATOM 1125 C C . VAL A 1 136 ? 9.751 8.758 -14.348 1.00 83.00 136 VAL A C 1
ATOM 1127 O O . VAL A 1 136 ? 8.765 8.858 -13.613 1.00 83.00 136 VAL A O 1
ATOM 1130 N N . PHE A 1 137 ? 9.648 8.313 -15.603 1.00 80.94 137 PHE A N 1
ATOM 1131 C CA . PHE A 1 137 ? 8.352 8.014 -16.209 1.00 80.94 137 PHE A CA 1
ATOM 1132 C C . PHE A 1 137 ? 7.724 6.759 -15.600 1.00 80.94 137 PHE A C 1
ATOM 1134 O O . PHE A 1 137 ? 6.572 6.794 -15.161 1.00 80.94 137 PHE A O 1
ATOM 1141 N N . THR A 1 138 ? 8.479 5.663 -15.499 1.00 78.81 138 THR A N 1
ATOM 1142 C CA . THR A 1 138 ? 8.017 4.446 -14.809 1.00 78.81 138 THR A CA 1
ATOM 1143 C C . THR A 1 138 ? 7.736 4.680 -13.342 1.00 78.81 138 THR A C 1
ATOM 1145 O O . THR A 1 138 ? 6.740 4.162 -12.830 1.00 78.81 138 THR A O 1
ATOM 1148 N N . GLN A 1 139 ? 8.554 5.491 -12.675 1.00 85.81 139 GLN A N 1
ATOM 1149 C CA . GLN A 1 139 ? 8.324 5.852 -11.284 1.00 85.81 139 GLN A CA 1
ATOM 1150 C C . GLN A 1 139 ? 6.985 6.585 -11.108 1.00 85.81 139 GLN A C 1
ATOM 1152 O O . GLN A 1 139 ? 6.216 6.234 -10.213 1.00 85.81 139 GLN A O 1
ATOM 1157 N N . LEU A 1 140 ? 6.662 7.554 -11.973 1.00 86.44 140 LEU A N 1
ATOM 1158 C CA . LEU A 1 140 ? 5.375 8.263 -11.951 1.00 86.44 140 LEU A CA 1
ATOM 1159 C C . LEU A 1 140 ? 4.199 7.330 -12.263 1.00 86.44 140 LEU A C 1
ATOM 1161 O O . LEU A 1 140 ? 3.171 7.367 -11.580 1.00 86.44 140 LEU A O 1
ATOM 1165 N N . LEU A 1 141 ? 4.369 6.462 -13.258 1.00 83.31 141 LEU A N 1
ATOM 1166 C CA . LEU A 1 141 ? 3.368 5.485 -13.676 1.00 83.31 141 LEU A CA 1
ATOM 1167 C C . LEU A 1 141 ? 3.045 4.481 -12.562 1.00 83.31 141 LEU A C 1
ATOM 1169 O O . LEU A 1 141 ? 1.882 4.125 -12.383 1.00 83.31 141 LEU A O 1
ATOM 1173 N N . MET A 1 142 ? 4.046 4.069 -11.776 1.00 82.50 142 MET A N 1
ATOM 1174 C CA . MET A 1 142 ? 3.844 3.245 -10.580 1.00 82.50 142 MET A CA 1
ATOM 1175 C C . MET A 1 142 ? 3.322 4.039 -9.381 1.00 82.50 142 MET A C 1
ATOM 1177 O O . MET A 1 142 ? 2.512 3.512 -8.618 1.00 82.50 142 MET A O 1
ATOM 1181 N N . ALA A 1 143 ? 3.732 5.296 -9.208 1.00 87.25 143 ALA A N 1
ATOM 1182 C CA . ALA A 1 143 ? 3.250 6.139 -8.118 1.00 87.25 143 ALA A CA 1
ATOM 1183 C C . ALA A 1 143 ? 1.740 6.412 -8.223 1.00 87.25 143 ALA A C 1
ATOM 1185 O O . ALA A 1 143 ? 1.063 6.453 -7.198 1.00 87.25 143 ALA A O 1
ATOM 1186 N N . GLY A 1 144 ? 1.186 6.532 -9.435 1.00 88.94 144 GLY A N 1
ATOM 1187 C CA . GLY A 1 144 ? -0.246 6.770 -9.660 1.00 88.94 144 GLY A CA 1
ATOM 1188 C C . GLY A 1 144 ? -1.168 5.760 -8.951 1.00 88.94 144 GLY A C 1
ATOM 1189 O O . GLY A 1 144 ? -1.946 6.163 -8.079 1.00 88.94 144 GLY A O 1
ATOM 1190 N N . PRO A 1 145 ? -1.068 4.450 -9.252 1.00 85.31 145 PRO A N 1
ATOM 1191 C CA . PRO A 1 145 ? -1.829 3.405 -8.566 1.00 85.31 145 PRO A CA 1
ATOM 1192 C C . PRO A 1 145 ? -1.652 3.416 -7.045 1.00 85.31 145 PRO A C 1
ATOM 1194 O O . PRO A 1 145 ? -2.614 3.203 -6.310 1.00 85.31 145 PRO A O 1
ATOM 1197 N N . LEU A 1 146 ? -0.439 3.698 -6.563 1.00 88.81 146 LEU A N 1
ATOM 1198 C CA . LEU A 1 146 ? -0.121 3.738 -5.135 1.00 88.81 146 LEU A CA 1
ATOM 1199 C C . LEU A 1 146 ? -0.782 4.926 -4.419 1.00 88.81 146 LEU A C 1
ATOM 1201 O O . LEU A 1 146 ? -1.319 4.763 -3.322 1.00 88.81 146 LEU A O 1
ATOM 1205 N N . ILE A 1 147 ? -0.794 6.105 -5.048 1.00 91.00 147 ILE A N 1
ATOM 1206 C CA . ILE A 1 147 ? -1.488 7.297 -4.537 1.00 91.00 147 ILE A CA 1
ATOM 1207 C C . ILE A 1 147 ? -2.993 7.045 -4.478 1.00 91.00 147 ILE A C 1
ATOM 1209 O O . ILE A 1 147 ? -3.628 7.355 -3.469 1.00 91.00 147 ILE A O 1
ATOM 1213 N N . LEU A 1 148 ? -3.558 6.438 -5.523 1.00 90.31 148 LEU A N 1
ATOM 1214 C CA . LEU A 1 148 ? -4.975 6.078 -5.559 1.00 90.31 148 LEU A CA 1
ATOM 1215 C C . LEU A 1 148 ? -5.322 5.128 -4.402 1.00 90.31 148 LEU A C 1
ATOM 1217 O O . LEU A 1 148 ? -6.297 5.346 -3.683 1.00 90.31 148 LEU A O 1
ATOM 1221 N N . LEU A 1 149 ? -4.480 4.124 -4.157 1.00 88.12 149 LEU A N 1
ATOM 1222 C CA . LEU A 1 149 ? -4.621 3.192 -3.036 1.00 88.12 149 LEU A CA 1
ATOM 1223 C C . LEU A 1 149 ? -4.560 3.868 -1.668 1.00 88.12 149 LEU A C 1
ATOM 1225 O O . LEU A 1 149 ? -5.334 3.537 -0.762 1.00 88.12 149 LEU A O 1
ATOM 1229 N N . PHE A 1 150 ? -3.649 4.824 -1.510 1.00 89.69 150 PHE A N 1
ATOM 1230 C CA . PHE A 1 150 ? -3.578 5.627 -0.300 1.00 89.69 150 PHE A CA 1
ATOM 1231 C C . PHE A 1 150 ? -4.871 6.426 -0.098 1.00 89.69 150 PHE A C 1
ATOM 1233 O O . PHE A 1 150 ? -5.434 6.411 0.997 1.00 89.69 150 PHE A O 1
ATOM 1240 N N . GLU A 1 151 ? -5.401 7.051 -1.148 1.00 89.56 151 GLU A N 1
ATOM 1241 C CA . GLU A 1 151 ? -6.642 7.824 -1.066 1.00 89.56 151 GLU A CA 1
ATOM 1242 C C . GLU A 1 151 ? -7.850 6.935 -0.711 1.00 89.56 151 GLU A C 1
ATOM 1244 O O . GLU A 1 151 ? -8.645 7.300 0.164 1.00 89.56 151 GLU A O 1
ATOM 1249 N N . ILE A 1 152 ? -7.929 5.723 -1.283 1.00 89.56 152 ILE A N 1
ATOM 1250 C CA . ILE A 1 152 ? -8.898 4.690 -0.874 1.00 89.56 152 ILE A CA 1
ATOM 1251 C C . ILE A 1 152 ? -8.739 4.379 0.618 1.00 89.56 152 ILE A C 1
ATOM 1253 O O . ILE A 1 152 ? -9.726 4.326 1.349 1.00 89.56 152 ILE A O 1
ATOM 1257 N N . SER A 1 153 ? -7.507 4.225 1.104 1.00 86.62 153 SER A N 1
ATOM 1258 C CA . SER A 1 153 ? -7.237 3.941 2.521 1.00 86.62 153 SER A CA 1
ATOM 1259 C C . SER A 1 153 ? -7.733 5.060 3.445 1.00 86.62 153 SER A C 1
ATOM 1261 O O . SER A 1 153 ? -8.256 4.780 4.530 1.00 86.62 153 SER A O 1
ATOM 1263 N N . VAL A 1 154 ? -7.621 6.325 3.018 1.00 87.19 154 VAL A N 1
ATOM 1264 C CA . VAL A 1 154 ? -8.204 7.474 3.731 1.00 87.19 154 VAL A CA 1
ATOM 1265 C C . VAL A 1 154 ? -9.731 7.395 3.736 1.00 87.19 154 VAL A C 1
ATOM 1267 O O . VAL A 1 154 ? -10.351 7.611 4.778 1.00 87.19 154 VAL A O 1
ATOM 1270 N N . TRP A 1 155 ? -10.353 7.080 2.600 1.00 88.19 155 TRP A N 1
ATOM 1271 C CA . TRP A 1 155 ? -11.812 6.957 2.493 1.00 88.19 155 TRP A CA 1
ATOM 1272 C C . TRP A 1 155 ? -12.367 5.839 3.375 1.00 88.19 155 TRP A C 1
ATOM 1274 O O . TRP A 1 155 ? -13.329 6.057 4.114 1.00 88.19 155 TRP A O 1
ATOM 1284 N N . VAL A 1 156 ? -11.717 4.677 3.363 1.00 87.00 156 VAL A N 1
ATOM 1285 C CA . VAL A 1 156 ? -12.064 3.530 4.209 1.00 87.00 156 VAL A CA 1
ATOM 1286 C C . VAL A 1 156 ? -11.971 3.898 5.696 1.00 87.00 156 VAL A C 1
ATOM 1288 O O . VAL A 1 156 ? -12.873 3.569 6.468 1.00 87.00 156 VAL A O 1
ATOM 1291 N N . SER A 1 157 ? -10.945 4.656 6.101 1.00 85.44 157 SER A N 1
ATOM 1292 C CA . SER A 1 157 ? -10.834 5.183 7.471 1.00 85.44 157 SER A CA 1
ATOM 1293 C C . SER A 1 157 ? -11.987 6.129 7.822 1.00 85.44 157 SER A C 1
ATOM 1295 O O . SER A 1 157 ? -12.590 6.012 8.890 1.00 85.44 157 SER A O 1
ATOM 1297 N N . VAL A 1 158 ? -12.361 7.045 6.921 1.00 85.25 158 VAL A N 1
ATOM 1298 C CA . VAL A 1 158 ? -13.503 7.950 7.145 1.00 85.25 158 VAL A CA 1
ATOM 1299 C C . VAL A 1 158 ? -14.806 7.167 7.314 1.00 85.25 158 VAL A C 1
ATOM 1301 O O . VAL A 1 158 ? -15.596 7.492 8.204 1.00 85.25 158 VAL A O 1
ATOM 1304 N N . PHE A 1 159 ? -15.029 6.138 6.495 1.00 84.88 159 PHE A N 1
ATOM 1305 C CA . PHE A 1 159 ? -16.200 5.271 6.605 1.00 84.88 159 PHE A CA 1
ATOM 1306 C C . PHE A 1 159 ? -16.227 4.534 7.953 1.00 84.88 159 PHE A C 1
ATOM 1308 O O . PHE A 1 159 ? -17.223 4.613 8.672 1.00 84.88 159 PHE A O 1
ATOM 1315 N N . ALA A 1 160 ? -15.103 3.933 8.359 1.00 81.31 160 ALA A N 1
ATOM 1316 C CA . ALA A 1 160 ? -14.965 3.260 9.653 1.00 81.31 160 ALA A CA 1
ATOM 1317 C C . ALA A 1 160 ? -15.255 4.194 10.844 1.00 81.31 160 ALA A C 1
ATOM 1319 O O . ALA A 1 160 ? -15.930 3.809 11.802 1.00 81.31 160 ALA A O 1
ATOM 1320 N N . ALA A 1 161 ? -14.794 5.447 10.773 1.00 80.69 161 ALA A N 1
ATOM 1321 C CA . ALA A 1 161 ? -15.027 6.443 11.817 1.00 80.69 161 ALA A CA 1
ATOM 1322 C C . ALA A 1 161 ? -16.505 6.856 11.943 1.00 80.69 161 ALA A C 1
ATOM 1324 O O . ALA A 1 161 ? -16.954 7.162 13.050 1.00 80.69 161 ALA A O 1
ATOM 1325 N N . LYS A 1 162 ? -17.271 6.866 10.840 1.00 70.56 162 LYS A N 1
ATOM 1326 C CA . LYS A 1 162 ? -18.717 7.151 10.874 1.00 70.56 162 LYS A CA 1
ATOM 1327 C C . LYS A 1 162 ? -19.482 6.042 11.595 1.00 70.56 162 LYS A C 1
ATOM 1329 O O . LYS A 1 162 ? -20.309 6.351 12.446 1.00 70.56 162 LYS A O 1
ATOM 1334 N N . THR A 1 163 ? -19.145 4.778 11.338 1.00 59.75 163 THR A N 1
ATOM 1335 C CA . THR A 1 163 ? -19.759 3.623 12.015 1.00 59.75 163 THR A CA 1
ATOM 1336 C C . THR A 1 163 ? -19.459 3.602 13.520 1.00 59.75 163 THR A C 1
ATOM 1338 O O . THR A 1 163 ? -20.310 3.205 14.308 1.00 59.75 163 THR A O 1
ATOM 1341 N N . SER A 1 164 ? -18.290 4.092 13.955 1.00 55.88 164 SER A N 1
ATOM 1342 C CA . SER A 1 164 ? -17.937 4.176 15.384 1.00 55.88 164 SER A CA 1
ATOM 1343 C C . SER A 1 164 ? -18.655 5.298 16.154 1.00 55.88 164 SER A C 1
ATOM 1345 O O . SER A 1 164 ? -18.668 5.250 17.387 1.00 55.88 164 SER A O 1
ATOM 1347 N N . LYS A 1 165 ? -19.227 6.315 15.490 1.00 48.25 165 LYS A N 1
ATOM 1348 C CA . LYS A 1 165 ? -19.889 7.448 16.170 1.00 48.25 165 LYS A CA 1
ATOM 1349 C C . LYS A 1 165 ? -21.234 7.091 16.820 1.00 48.25 165 LYS A C 1
ATOM 1351 O O . LYS A 1 165 ? -21.779 7.929 17.528 1.00 48.25 165 LYS A O 1
ATOM 1356 N N . GLN A 1 166 ? -21.755 5.881 16.613 1.00 43.12 166 GLN A N 1
ATOM 1357 C CA . GLN A 1 166 ? -23.117 5.509 17.012 1.00 43.12 166 GLN A CA 1
ATOM 1358 C C . GLN A 1 166 ? -23.203 4.615 18.260 1.00 43.12 166 GLN A C 1
ATOM 1360 O O . GLN A 1 166 ? -24.273 4.110 18.582 1.00 43.12 166 GLN A O 1
ATOM 1365 N N . THR A 1 167 ? -22.111 4.433 19.011 1.00 44.84 167 THR A N 1
ATOM 1366 C CA . THR A 1 167 ? -22.160 3.687 20.283 1.00 44.84 167 THR A CA 1
ATOM 1367 C C . THR A 1 167 ? -21.268 4.329 21.340 1.00 44.84 167 THR A C 1
ATOM 1369 O O . THR A 1 167 ? -20.157 3.875 21.598 1.00 44.84 167 THR A O 1
ATOM 1372 N N . SER A 1 168 ? -21.745 5.431 21.925 1.00 37.00 168 SER A N 1
ATOM 1373 C CA . SER A 1 168 ? -21.381 5.914 23.269 1.00 37.00 168 SER A CA 1
ATOM 1374 C C . SER A 1 168 ? -22.413 6.969 23.724 1.00 37.00 168 SER A C 1
ATOM 1376 O O . SER A 1 168 ? -22.205 8.154 23.461 1.00 37.00 168 SER A O 1
ATOM 1378 N N . PRO A 1 169 ? -23.529 6.596 24.382 1.00 42.22 169 PRO A N 1
ATOM 1379 C CA . PRO A 1 169 ? -24.128 7.492 25.363 1.00 42.22 169 PRO A CA 1
ATOM 1380 C C . PRO A 1 169 ? -23.146 7.534 26.537 1.00 42.22 169 PRO A C 1
ATOM 1382 O O . PRO A 1 169 ? -22.720 6.478 26.970 1.00 42.22 169 PRO A O 1
ATOM 1385 N N . PHE A 1 170 ? -22.686 8.711 26.947 1.00 43.66 170 PHE A N 1
ATOM 1386 C CA . PHE A 1 170 ? -22.261 9.061 28.312 1.00 43.66 170 PHE A CA 1
ATOM 1387 C C . PHE A 1 170 ? -21.426 10.339 28.248 1.00 43.66 170 PHE A C 1
ATOM 1389 O O . PHE A 1 170 ? -20.201 10.346 28.151 1.00 43.66 170 PHE A O 1
ATOM 1396 N N . SER A 1 171 ? -22.173 11.442 28.288 1.00 42.72 171 SER A N 1
ATOM 1397 C CA . SER A 1 171 ? -21.780 12.631 29.029 1.00 42.72 171 SER A CA 1
ATOM 1398 C C . SER A 1 171 ? -21.466 12.213 30.463 1.00 42.72 171 SER A C 1
ATOM 1400 O O . SER A 1 171 ? -22.368 11.766 31.160 1.00 42.72 171 SER A O 1
ATOM 1402 N N . PHE A 1 172 ? -20.224 12.387 30.897 1.00 41.19 172 PHE A N 1
ATOM 1403 C CA . PHE A 1 172 ? -19.929 12.617 32.305 1.00 41.19 172 PHE A CA 1
ATOM 1404 C C . PHE A 1 172 ? -18.883 13.726 32.408 1.00 41.19 172 PHE A C 1
ATOM 1406 O O . PHE A 1 172 ? -17.695 13.542 32.160 1.00 41.19 172 PHE A O 1
ATOM 1413 N N . GLU A 1 173 ? -19.413 14.921 32.654 1.00 41.19 173 GLU A N 1
ATOM 1414 C CA . GLU A 1 173 ? -19.073 15.701 33.841 1.00 41.19 173 GLU A CA 1
ATOM 1415 C C . GLU A 1 173 ? -17.580 15.979 34.055 1.00 41.19 173 GLU A C 1
ATOM 1417 O O . GLU A 1 173 ? -16.885 15.330 34.832 1.00 41.19 173 GLU A O 1
ATOM 1422 N N . LYS A 1 174 ? -17.101 17.049 33.410 1.00 36.97 174 LYS A N 1
ATOM 1423 C CA . LYS A 1 174 ? -16.011 17.840 33.984 1.00 36.97 174 LYS A CA 1
ATOM 1424 C C . LYS A 1 174 ? -16.562 18.587 35.200 1.00 36.97 174 LYS A C 1
ATOM 1426 O O . LYS A 1 174 ? -17.162 19.648 35.043 1.00 36.97 174 LYS A O 1
ATOM 1431 N N . LYS A 1 175 ? -16.330 18.039 36.389 1.00 38.69 175 LYS A N 1
ATOM 1432 C CA . LYS A 1 175 ? -16.401 18.769 37.654 1.00 38.69 175 LYS A CA 1
ATOM 1433 C C . LYS A 1 175 ? -15.157 18.450 38.476 1.00 38.69 175 LYS A C 1
ATOM 1435 O O . LYS A 1 175 ? -15.101 17.390 39.082 1.00 38.69 175 LYS A O 1
ATOM 1440 N N . THR A 1 176 ? -14.200 19.374 38.450 1.00 48.50 176 THR A N 1
ATOM 1441 C CA . THR A 1 176 ? -13.322 19.806 39.555 1.00 48.50 176 THR A CA 1
ATOM 1442 C C . THR A 1 176 ? -12.614 21.065 39.096 1.00 48.50 176 THR A C 1
ATOM 1444 O O . THR A 1 176 ? -12.003 20.993 38.002 1.00 48.50 176 THR A O 1
#

Secondary structure (DSSP, 8-state):
-HHHHHHHHHHHHHHHHHHGGGS-TTTTTHHHHHHHHHHHHHHHHHHHIIIIIHHHHHHHHHHT-BTTB-----HHHHHHHHHHHHHHHHHHTTHHHHHHHHHHTTSS-HHHHHHTHHHHHHHHHHHHHHHS-S-HHHHHHHHHHHHHHHHHHHHHHHHHHHHHTTS---------

Mean predicted aligned error: 9.46 Å

Nearest PDB structures (foldseek):
  4htt-assembly2_B  TM=9.050E-01  e=3.600E-08  Aquifex aeolicus VF5
  4hts-assembly1_A  TM=9.095E-01  e=5.841E-08  Aquifex aeolicus VF5
  5xfs-assembly1_B  TM=2.640E-01  e=3.674E+00  Mycobacterium tuberculosis H37Rv
  7tjy-assembly1_T  TM=2.141E-01  e=9.217E+00  Saccharomyces cerevisiae

pLDDT: mean 78.47, std 13.17, range [36.97, 92.62]

Solvent-accessible surface area (backbone atoms only — not comparable to full-atom values): 9756 Å² total; per-residue (Å²): 113,69,66,56,67,70,42,40,62,56,52,42,45,54,54,49,56,67,49,47,80,80,44,55,85,87,50,55,73,54,50,62,56,46,41,51,51,47,48,50,32,23,52,50,21,26,48,45,29,59,72,52,49,44,58,52,53,49,52,54,62,56,67,70,49,47,103,87,41,81,81,82,75,48,68,66,59,50,54,52,50,52,53,51,44,28,52,51,34,16,56,56,43,36,46,36,56,52,35,25,51,37,20,60,71,66,75,41,59,49,67,56,56,63,70,41,45,71,59,50,52,53,50,39,48,53,53,20,47,73,72,38,67,99,41,73,67,62,21,50,64,50,25,49,62,51,52,52,48,50,52,50,15,45,50,41,13,47,54,33,46,59,68,59,71,79,75,75,94,74,91,76,80,96,79,131

Radius of gyration: 20.21 Å; Cα contacts (8 Å, |Δi|>4): 131; chains: 1; bounding box: 45×40×74 Å

Sequence (176 aa):
MTGIFIALPLIFYHFWRFVKPALYPHERKYFISAVFFSTFFFLLGAFFAYAVVLPVALRFLLSFQSEKLHATLSIANYIFFISKLLLAFGIIFQLPIISFFLTKMKIMKPQFLRKSRRIAIVLIFIVAALLTPPDVFTQLLMAGPLILLFEISVWVSVFAAKTSKQTSPFSFEKKT

Foldseek 3Di:
DVVCLVCLLVVLLVVLVVCQVLDDPVCNVCSVVLSVVLNVLLVVQLVCLVPPVVVVQVVVLCVPDDPVDDPPDDPVNVVVLSVLSSNLSSVLSCLLSVLLVCLLSVVDALVVLVVCLVVQLVVLLVSLCVNHPNDPVSSVVSSVVSSVSSVSSSVSSVVSNVVNVPDDPDDDDDDD